Protein AF-A0A352CN85-F1 (afdb_monomer)

pLDDT: mean 76.5, std 22.45, range [27.23, 98.56]

Structure (mmCIF, N/CA/C/O backbone):
data_AF-A0A352CN85-F1
#
_entry.id   AF-A0A352CN85-F1
#
loop_
_atom_site.group_PDB
_atom_site.id
_atom_site.type_symbol
_atom_site.label_atom_id
_atom_site.label_alt_id
_atom_site.label_comp_id
_atom_site.label_asym_id
_atom_site.label_entity_id
_atom_site.label_seq_id
_atom_site.pdbx_PDB_ins_code
_atom_site.Cartn_x
_atom_site.Cartn_y
_atom_site.Cartn_z
_atom_site.occupancy
_atom_site.B_iso_or_equiv
_atom_site.auth_seq_id
_atom_site.auth_comp_id
_atom_site.auth_asym_id
_atom_site.auth_atom_id
_atom_site.pdbx_PDB_model_num
ATOM 1 N N . MET A 1 1 ? 2.288 -32.247 -7.441 1.00 85.94 1 MET A N 1
ATOM 2 C CA . MET A 1 1 ? 1.203 -32.156 -6.423 1.00 85.94 1 MET A CA 1
ATOM 3 C C . MET A 1 1 ? 1.023 -33.496 -5.715 1.00 85.94 1 MET A C 1
ATOM 5 O O . MET A 1 1 ? 1.403 -34.497 -6.296 1.00 85.94 1 MET A O 1
ATOM 9 N N . GLU A 1 2 ? 0.467 -33.573 -4.505 1.00 89.62 2 GLU A N 1
ATOM 10 C CA . GLU A 1 2 ? 0.250 -34.862 -3.812 1.00 89.62 2 GLU A CA 1
ATOM 11 C C . GLU A 1 2 ? -1.147 -35.443 -4.071 1.00 89.62 2 GLU A C 1
ATOM 13 O O . GLU A 1 2 ? -2.141 -34.720 -4.091 1.00 89.62 2 GLU A O 1
ATOM 18 N N . CYS A 1 3 ? -1.244 -36.764 -4.251 1.00 89.38 3 CYS A N 1
ATOM 19 C CA . CYS A 1 3 ? -2.527 -37.441 -4.427 1.00 89.38 3 CYS A CA 1
ATOM 20 C C . CYS A 1 3 ? -3.364 -37.383 -3.133 1.00 89.38 3 CYS A C 1
ATOM 22 O O . CYS A 1 3 ? -2.905 -37.884 -2.103 1.00 89.38 3 CYS A O 1
ATOM 24 N N . PRO A 1 4 ? -4.618 -36.891 -3.155 1.00 85.56 4 PRO A N 1
ATOM 25 C CA . PRO A 1 4 ? -5.448 -36.822 -1.950 1.00 85.56 4 PRO A CA 1
ATOM 26 C C . PRO A 1 4 ? -5.827 -38.210 -1.410 1.00 85.56 4 PRO A C 1
ATOM 28 O O . PRO A 1 4 ? -6.047 -38.352 -0.210 1.00 85.56 4 PRO A O 1
ATOM 31 N N . LYS A 1 5 ? -5.842 -39.239 -2.271 1.00 90.00 5 LYS A N 1
ATOM 32 C CA . LYS A 1 5 ? -6.230 -40.610 -1.916 1.00 90.00 5 LYS A CA 1
ATOM 33 C C . LYS A 1 5 ? -5.103 -41.427 -1.276 1.00 90.00 5 LYS A C 1
ATOM 35 O O . LYS A 1 5 ? -5.354 -42.136 -0.310 1.00 90.00 5 LYS A O 1
ATOM 40 N N . CYS A 1 6 ? -3.881 -41.369 -1.812 1.00 92.56 6 CYS A N 1
ATOM 41 C CA . CYS A 1 6 ? -2.773 -42.230 -1.362 1.00 92.56 6 CYS A CA 1
ATOM 42 C C . CYS A 1 6 ? -1.488 -41.481 -0.986 1.00 92.56 6 CYS A C 1
ATOM 44 O O . CYS A 1 6 ? -0.482 -42.123 -0.699 1.00 92.56 6 CYS A O 1
ATOM 46 N N . LYS A 1 7 ? -1.499 -40.140 -1.017 1.00 91.38 7 LYS A N 1
ATOM 47 C CA . LYS A 1 7 ? -0.382 -39.252 -0.637 1.00 91.38 7 LYS A CA 1
ATOM 48 C C . LYS A 1 7 ? 0.909 -39.411 -1.448 1.00 91.38 7 LYS A C 1
ATOM 50 O O . LYS A 1 7 ? 1.915 -38.785 -1.146 1.00 91.38 7 LYS A O 1
ATOM 55 N N . THR A 1 8 ? 0.891 -40.192 -2.526 1.00 90.88 8 THR A N 1
ATOM 56 C CA . THR A 1 8 ? 2.007 -40.257 -3.476 1.00 90.88 8 THR A CA 1
ATOM 57 C C . THR A 1 8 ? 2.107 -38.951 -4.264 1.00 90.88 8 THR A C 1
ATOM 59 O O . THR A 1 8 ? 1.088 -38.430 -4.729 1.00 90.88 8 THR A O 1
ATOM 62 N N . VAL A 1 9 ? 3.329 -38.450 -4.453 1.00 92.50 9 VAL A N 1
ATOM 63 C CA . VAL A 1 9 ? 3.602 -37.285 -5.303 1.00 92.50 9 VAL A CA 1
ATOM 64 C C . VAL A 1 9 ? 3.243 -37.616 -6.755 1.00 92.50 9 VAL A C 1
ATOM 66 O O . VAL A 1 9 ? 3.728 -38.584 -7.336 1.00 92.50 9 VAL A O 1
ATOM 69 N N . ILE A 1 10 ? 2.359 -36.808 -7.331 1.00 89.81 10 ILE A N 1
ATOM 70 C CA . ILE A 1 10 ? 1.963 -36.811 -8.736 1.00 89.81 10 ILE A CA 1
ATOM 71 C C . ILE A 1 10 ? 2.898 -35.838 -9.479 1.00 89.81 10 ILE A C 1
ATOM 73 O O . ILE A 1 10 ? 2.888 -34.640 -9.151 1.00 89.81 10 ILE A O 1
ATOM 77 N N . PRO A 1 11 ? 3.706 -36.330 -10.441 1.00 89.31 11 PRO A N 1
ATOM 78 C CA . PRO A 1 11 ? 4.567 -35.495 -11.278 1.00 89.31 11 PRO A CA 1
ATOM 79 C C . PRO A 1 11 ? 3.767 -34.457 -12.073 1.00 89.31 11 PRO A C 1
ATOM 81 O O . PRO A 1 11 ? 2.609 -34.700 -12.420 1.00 89.31 11 PRO A O 1
ATOM 84 N N . GLU A 1 12 ? 4.385 -33.320 -12.391 1.00 84.50 12 GLU A N 1
ATOM 85 C CA . GLU A 1 12 ? 3.756 -32.295 -13.231 1.00 84.50 12 GLU A CA 1
ATOM 86 C C . GLU A 1 12 ? 3.378 -32.854 -14.614 1.00 84.50 12 GLU A C 1
ATOM 88 O O . GLU A 1 12 ? 4.072 -33.699 -15.181 1.00 84.50 12 GLU A O 1
ATOM 93 N N . GLY A 1 13 ? 2.216 -32.440 -15.128 1.00 82.75 13 GLY A N 1
ATOM 94 C CA . GLY A 1 13 ? 1.671 -32.911 -16.409 1.00 82.75 13 GLY A CA 1
ATOM 95 C C . GLY A 1 13 ? 0.956 -34.273 -16.381 1.00 82.75 13 GLY A C 1
ATOM 96 O O . GLY A 1 13 ? 0.468 -34.722 -17.418 1.00 82.75 13 GLY A O 1
ATOM 97 N N . LYS A 1 14 ? 0.847 -34.954 -15.229 1.00 81.44 14 LYS A N 1
ATOM 98 C CA . LYS A 1 14 ? 0.102 -36.224 -15.097 1.00 81.44 14 LYS A CA 1
ATOM 99 C C . LYS A 1 14 ? -1.308 -35.994 -14.540 1.00 81.44 14 LYS A C 1
ATOM 101 O O . LYS A 1 14 ? -1.467 -35.514 -13.424 1.00 81.44 14 LYS A O 1
ATOM 106 N N . LEU A 1 15 ? -2.327 -36.434 -15.284 1.00 85.50 15 LEU A N 1
ATOM 107 C CA . LEU A 1 15 ? -3.742 -36.361 -14.870 1.00 85.50 15 LEU A CA 1
ATOM 108 C C . LEU A 1 15 ? -4.182 -37.499 -13.933 1.00 85.50 15 LEU A C 1
ATOM 110 O O . LEU A 1 15 ? -5.278 -37.454 -13.384 1.00 85.50 15 LEU A O 1
ATOM 114 N N . TYR A 1 16 ? -3.340 -38.515 -13.733 1.00 89.25 16 TYR A N 1
ATOM 115 C CA . TYR A 1 16 ? -3.645 -39.673 -12.893 1.00 89.25 16 TYR A CA 1
ATOM 116 C C . TYR A 1 16 ? -2.495 -39.968 -11.937 1.00 89.25 16 TYR A C 1
ATOM 118 O O . TYR A 1 16 ? -1.320 -39.888 -12.305 1.00 89.25 16 TYR A O 1
ATOM 126 N N . CYS A 1 17 ? -2.837 -40.369 -10.715 1.00 91.00 17 CYS A N 1
ATOM 127 C CA . CYS A 1 17 ? -1.869 -40.849 -9.745 1.00 91.00 17 CYS A CA 1
ATOM 128 C C . CYS A 1 17 ? -1.240 -42.170 -10.232 1.00 91.00 17 CYS A C 1
ATOM 130 O O . CYS A 1 17 ? -1.973 -43.138 -10.451 1.00 91.00 17 CYS A O 1
ATOM 132 N N . PRO A 1 18 ? 0.099 -42.265 -10.325 1.00 86.75 18 PRO A N 1
ATOM 133 C CA . PRO A 1 18 ? 0.778 -43.468 -10.814 1.00 86.75 18 PRO A CA 1
ATOM 134 C C . PRO A 1 18 ? 0.678 -44.667 -9.857 1.00 86.75 18 PRO A C 1
ATOM 136 O O . PRO A 1 18 ? 0.919 -45.793 -10.272 1.00 86.75 18 PRO A O 1
ATOM 139 N N . SER A 1 19 ? 0.337 -44.432 -8.586 1.00 90.06 19 SER A N 1
ATOM 140 C CA . SER A 1 19 ? 0.272 -45.475 -7.555 1.00 90.06 19 SER A CA 1
ATOM 141 C C . SER A 1 19 ? -1.126 -46.089 -7.418 1.00 90.06 19 SER A C 1
ATOM 143 O O . SER A 1 19 ? -1.266 -47.306 -7.355 1.00 90.06 19 SER A O 1
ATOM 145 N N . CYS A 1 20 ? -2.182 -45.267 -7.407 1.00 90.31 20 CYS A N 1
ATOM 146 C CA . CYS A 1 20 ? -3.549 -45.741 -7.140 1.00 90.31 20 CYS A CA 1
ATOM 147 C C . CYS A 1 20 ? -4.570 -45.442 -8.250 1.00 90.31 20 CYS A C 1
ATOM 149 O O . CYS A 1 20 ? -5.750 -45.748 -8.080 1.00 90.31 20 CYS A O 1
ATOM 151 N N . GLY A 1 21 ? -4.148 -44.806 -9.349 1.00 86.25 21 GLY A N 1
ATOM 152 C CA . GLY A 1 21 ? -5.013 -44.472 -10.485 1.00 86.25 21 GLY A CA 1
ATOM 153 C C . GLY A 1 21 ? -6.003 -43.327 -10.243 1.00 86.25 21 GLY A C 1
ATOM 154 O O . GLY A 1 21 ? -6.853 -43.078 -11.089 1.00 86.25 21 GLY A O 1
ATOM 155 N N . TYR A 1 22 ? -5.918 -42.623 -9.108 1.00 86.94 22 TYR A N 1
ATOM 156 C CA . TYR A 1 22 ? -6.798 -41.489 -8.803 1.00 86.94 22 TYR A CA 1
ATOM 157 C C . TYR A 1 22 ? -6.623 -40.354 -9.822 1.00 86.94 22 TYR A C 1
ATOM 159 O O . TYR A 1 22 ? -5.505 -39.867 -9.998 1.00 86.94 22 TYR A O 1
ATOM 167 N N . ALA A 1 23 ? -7.713 -39.938 -10.469 1.00 86.75 23 ALA A N 1
ATOM 168 C CA . ALA A 1 23 ? -7.720 -38.835 -11.423 1.00 86.75 23 ALA A CA 1
ATOM 169 C C . ALA A 1 23 ? -7.674 -37.485 -10.693 1.00 86.75 23 ALA A C 1
ATOM 171 O O . ALA A 1 23 ? -8.420 -37.258 -9.742 1.00 86.75 23 ALA A O 1
ATOM 172 N N . VAL A 1 24 ? -6.792 -36.589 -11.125 1.00 78.00 24 VAL A N 1
ATOM 173 C CA . VAL A 1 24 ? -6.714 -35.224 -10.601 1.00 78.00 24 VAL A CA 1
ATOM 174 C C . VAL A 1 24 ? -7.816 -34.393 -11.253 1.00 78.00 24 VAL A C 1
ATOM 176 O O . VAL A 1 24 ? -7.822 -34.209 -12.468 1.00 78.00 24 VAL A O 1
ATOM 179 N N . GLN A 1 25 ? -8.749 -33.897 -10.445 1.00 70.56 25 GLN A N 1
ATOM 180 C CA . GLN A 1 25 ? -9.872 -33.084 -10.899 1.00 70.56 25 GLN A CA 1
ATOM 181 C C . GLN A 1 25 ? -9.482 -31.599 -10.881 1.00 70.56 25 GLN A C 1
ATOM 183 O O . GLN A 1 25 ? -9.122 -31.063 -9.837 1.00 70.56 25 GLN A O 1
ATOM 188 N N . ILE A 1 26 ? -9.498 -30.961 -12.054 1.00 72.06 26 ILE A N 1
ATOM 189 C CA . ILE A 1 26 ? -9.069 -29.561 -12.258 1.00 72.06 26 ILE A CA 1
ATOM 190 C C . ILE A 1 26 ? -10.274 -28.603 -12.244 1.00 72.06 26 ILE A C 1
ATOM 192 O O . ILE A 1 26 ? -10.122 -27.412 -11.990 1.00 72.06 26 ILE A O 1
ATOM 196 N N . VAL A 1 27 ? -11.479 -29.128 -12.484 1.00 66.56 27 VAL A N 1
ATOM 197 C CA . VAL A 1 27 ? -12.728 -28.360 -12.527 1.00 66.56 27 VAL A CA 1
ATOM 198 C C . VAL A 1 27 ? -13.517 -28.620 -11.238 1.00 66.56 27 VAL A C 1
ATOM 200 O O . VAL A 1 27 ? -13.770 -29.788 -10.943 1.00 66.56 27 VAL A O 1
ATOM 203 N N . PRO A 1 28 ? -13.895 -27.585 -10.465 1.00 61.84 28 PRO A N 1
ATOM 204 C CA . PRO A 1 28 ? -14.796 -27.744 -9.326 1.00 61.84 28 PRO A CA 1
ATOM 205 C C . PRO A 1 28 ? -16.156 -28.285 -9.788 1.00 61.84 28 PRO A C 1
ATOM 207 O O . PRO A 1 28 ? -16.716 -27.762 -10.752 1.00 61.84 28 PRO A O 1
ATOM 210 N N . ASP A 1 29 ? -16.693 -29.297 -9.105 1.00 63.50 29 ASP A N 1
ATOM 211 C CA . ASP A 1 29 ? -18.067 -29.746 -9.341 1.00 63.50 29 ASP A CA 1
ATOM 212 C C . ASP A 1 29 ? -19.033 -28.667 -8.837 1.00 63.50 29 ASP A C 1
ATOM 214 O O . ASP A 1 29 ? -19.037 -28.321 -7.655 1.00 63.50 29 ASP A O 1
ATOM 218 N N . TYR A 1 30 ? -19.824 -28.103 -9.748 1.00 61.28 30 TYR A N 1
ATOM 219 C CA . TYR A 1 30 ? -20.961 -27.261 -9.394 1.00 61.28 30 TYR A CA 1
ATOM 220 C C . TYR A 1 30 ? -22.112 -28.190 -9.000 1.00 61.28 30 TYR A C 1
ATOM 222 O O . TYR A 1 30 ? -22.625 -28.925 -9.844 1.00 61.28 30 TYR A O 1
ATOM 230 N N . ASP A 1 31 ? -22.482 -28.185 -7.722 1.00 57.81 31 ASP A N 1
ATOM 231 C CA . ASP A 1 31 ? -23.641 -28.921 -7.222 1.00 57.81 31 ASP A CA 1
ATOM 232 C C . ASP A 1 31 ? -24.901 -28.087 -7.499 1.00 57.81 31 ASP A C 1
ATOM 234 O O . ASP A 1 31 ? -25.128 -27.056 -6.863 1.00 57.81 31 ASP A O 1
ATOM 238 N N . ALA A 1 32 ? -25.671 -28.481 -8.516 1.00 60.44 32 ALA A N 1
ATOM 239 C CA . ALA A 1 32 ? -26.887 -27.779 -8.934 1.00 60.44 32 ALA A CA 1
ATOM 240 C C . ALA A 1 32 ? -28.032 -27.904 -7.907 1.00 60.44 32 ALA A C 1
ATOM 242 O O . ALA A 1 32 ? -28.992 -27.144 -7.977 1.00 60.44 32 ALA A O 1
ATOM 243 N N . ASP A 1 33 ? -27.908 -28.804 -6.927 1.00 58.16 33 ASP A N 1
ATOM 244 C CA . ASP A 1 33 ? -28.948 -29.076 -5.930 1.00 58.16 33 ASP A CA 1
ATOM 245 C C . ASP A 1 33 ? -28.848 -28.154 -4.691 1.00 58.16 33 ASP A C 1
ATOM 247 O O . ASP A 1 33 ? -29.642 -28.257 -3.753 1.00 58.16 33 ASP A O 1
ATOM 251 N N . LEU A 1 34 ? -27.889 -27.214 -4.664 1.00 54.84 34 LEU A N 1
ATOM 252 C CA . LEU A 1 34 ? -27.769 -26.229 -3.580 1.00 54.84 34 LEU A CA 1
ATOM 253 C C . LEU A 1 34 ? -28.751 -25.045 -3.713 1.00 54.84 34 LEU A C 1
ATOM 255 O O . LEU A 1 34 ? -28.836 -24.224 -2.797 1.00 54.84 34 LEU A O 1
ATOM 259 N N . GLU A 1 35 ? -29.494 -24.948 -4.821 1.00 55.28 35 GLU A N 1
ATOM 260 C CA . GLU A 1 35 ? -30.470 -23.872 -5.051 1.00 55.28 35 GLU A CA 1
ATOM 261 C C . GLU A 1 35 ? -31.832 -24.136 -4.373 1.00 55.28 35 GLU A C 1
ATOM 263 O O . GLU A 1 35 ? -32.517 -23.185 -3.998 1.00 55.28 35 GLU A O 1
ATOM 268 N N . ASP A 1 36 ? -32.174 -25.390 -4.054 1.00 56.50 36 ASP A N 1
ATOM 269 C CA . ASP A 1 36 ? -33.487 -25.741 -3.478 1.00 56.50 36 ASP A CA 1
ATOM 270 C C . ASP A 1 36 ? -33.658 -25.338 -1.995 1.00 56.50 36 ASP A C 1
ATOM 272 O O . ASP A 1 36 ? -34.776 -25.296 -1.478 1.00 56.50 36 ASP A O 1
ATOM 276 N N . ASN A 1 37 ? -32.574 -24.996 -1.287 1.00 54.44 37 ASN A N 1
ATOM 277 C CA . ASN A 1 37 ? -32.641 -24.536 0.111 1.00 54.44 37 ASN A CA 1
ATOM 278 C C . ASN A 1 37 ? -32.708 -23.002 0.264 1.00 54.44 37 ASN A C 1
ATOM 280 O O . ASN A 1 37 ? -32.855 -22.510 1.388 1.00 54.44 37 ASN A O 1
ATOM 284 N N . LEU A 1 38 ? -32.632 -22.229 -0.830 1.00 55.31 38 LEU A N 1
ATOM 285 C CA . LEU A 1 38 ? -32.787 -20.766 -0.790 1.00 55.31 38 LEU A CA 1
ATOM 286 C C . LEU A 1 38 ? -34.249 -20.293 -0.903 1.00 55.31 38 LEU A C 1
ATOM 288 O O . LEU A 1 38 ? -34.572 -19.190 -0.447 1.00 55.31 38 LEU A O 1
ATOM 292 N N . ASP A 1 39 ? -35.156 -21.132 -1.402 1.00 55.31 39 ASP A N 1
ATOM 293 C CA . ASP A 1 39 ? -36.575 -20.778 -1.535 1.00 55.31 39 ASP A CA 1
ATOM 294 C C . ASP A 1 39 ? -37.311 -20.741 -0.184 1.00 55.31 39 ASP A C 1
ATOM 296 O O . ASP A 1 39 ? -38.166 -19.879 0.050 1.00 55.31 39 ASP A O 1
ATOM 300 N N . SER A 1 40 ? -36.929 -21.600 0.769 1.00 51.12 40 SER A N 1
ATOM 301 C CA . SER A 1 40 ? -37.534 -21.620 2.108 1.00 51.12 40 SER A CA 1
ATOM 302 C C . SER A 1 40 ? -37.201 -20.386 2.953 1.00 51.12 40 SER A C 1
ATOM 304 O O . SER A 1 40 ? -38.043 -19.939 3.726 1.00 51.12 40 SER A O 1
ATOM 306 N N . ALA A 1 41 ? -36.019 -19.783 2.779 1.00 53.97 41 ALA A N 1
ATOM 307 C CA . ALA A 1 41 ? -35.628 -18.580 3.525 1.00 53.97 41 ALA A CA 1
ATOM 308 C C . ALA A 1 41 ? -36.298 -17.298 2.988 1.00 53.97 41 ALA A C 1
ATOM 310 O O . ALA A 1 41 ? -36.468 -16.324 3.722 1.00 53.97 41 ALA A O 1
ATOM 311 N N . SER A 1 42 ? -36.722 -17.305 1.721 1.00 56.22 42 SER A N 1
ATOM 312 C CA . SER A 1 42 ? -37.371 -16.164 1.059 1.00 56.22 42 SER A CA 1
ATOM 313 C C . SER A 1 42 ? -38.864 -16.053 1.406 1.00 56.22 42 SER A C 1
ATOM 315 O O . SER A 1 42 ? -39.408 -14.951 1.529 1.00 56.22 42 SER A O 1
ATOM 317 N N . SER A 1 43 ? -39.523 -17.192 1.639 1.00 52.72 43 SER A N 1
ATOM 318 C CA . SER A 1 43 ? -40.930 -17.276 2.058 1.00 52.72 43 SER A CA 1
ATOM 319 C C . SER A 1 43 ? -41.185 -16.638 3.433 1.00 52.72 43 SER A C 1
ATOM 321 O O . SER A 1 43 ? -42.170 -15.916 3.613 1.00 52.72 43 SER A O 1
ATOM 323 N N . ASP A 1 44 ? -40.277 -16.837 4.393 1.00 52.94 44 ASP A N 1
ATOM 324 C CA . ASP A 1 44 ? -40.443 -16.336 5.767 1.00 52.94 44 ASP A CA 1
ATOM 325 C C . ASP A 1 44 ? -40.292 -14.805 5.867 1.00 52.94 44 ASP A C 1
ATOM 327 O O . ASP A 1 44 ? -40.889 -14.155 6.732 1.00 52.94 44 ASP A O 1
ATOM 331 N N . ILE A 1 45 ? -39.574 -14.192 4.921 1.00 56.84 45 ILE A N 1
ATOM 332 C CA . ILE A 1 45 ? -39.439 -12.733 4.820 1.00 56.84 45 ILE A CA 1
ATOM 333 C C . ILE A 1 45 ? -40.693 -12.122 4.174 1.00 56.84 45 ILE A C 1
ATOM 335 O O . ILE A 1 45 ? -41.204 -11.105 4.652 1.00 56.84 45 ILE A O 1
ATOM 339 N N . ALA A 1 46 ? -41.264 -12.768 3.152 1.00 48.12 46 ALA A N 1
ATOM 340 C CA . ALA A 1 46 ? -42.449 -12.272 2.447 1.00 48.12 46 ALA A CA 1
ATOM 341 C C . ALA A 1 46 ? -43.715 -12.222 3.331 1.00 48.12 46 ALA A C 1
ATOM 343 O O . ALA A 1 46 ? -44.544 -11.321 3.175 1.00 48.12 46 ALA A O 1
ATOM 344 N N . GLY A 1 47 ? -43.845 -13.123 4.313 1.00 46.50 47 GLY A N 1
ATOM 345 C CA . GLY A 1 47 ? -44.943 -13.099 5.291 1.00 46.50 47 GLY A CA 1
ATOM 346 C C . GLY A 1 47 ? -44.912 -11.896 6.245 1.00 46.50 47 GLY A C 1
ATOM 347 O O . GLY A 1 47 ? -45.956 -11.481 6.755 1.00 46.50 47 GLY A O 1
ATOM 348 N N . THR A 1 48 ? -43.737 -11.293 6.448 1.00 48.81 48 THR A N 1
ATOM 349 C CA . THR A 1 48 ? -43.537 -10.177 7.389 1.00 48.81 48 THR A CA 1
ATOM 350 C C . THR A 1 48 ? -43.710 -8.806 6.717 1.00 48.81 48 THR A C 1
ATOM 352 O O . THR A 1 48 ? -44.003 -7.816 7.387 1.00 48.81 48 THR A O 1
ATOM 355 N N . VAL A 1 49 ? -43.610 -8.742 5.384 1.00 49.41 49 VAL A N 1
ATOM 356 C CA . VAL A 1 49 ? -43.693 -7.491 4.605 1.00 49.41 49 VAL A CA 1
ATOM 357 C C . VAL A 1 49 ? -45.138 -7.108 4.239 1.00 49.41 49 VAL A C 1
ATOM 359 O O . VAL A 1 49 ? -45.416 -5.943 3.969 1.00 49.41 49 VAL A O 1
ATOM 362 N N . ASN A 1 50 ? -46.109 -8.024 4.332 1.00 42.38 50 ASN A N 1
ATOM 363 C CA . ASN A 1 50 ? -47.491 -7.767 3.896 1.00 42.38 50 ASN A CA 1
ATOM 364 C C . ASN A 1 50 ? -48.416 -7.126 4.962 1.00 42.38 50 ASN A C 1
ATOM 366 O O . ASN A 1 50 ? -49.624 -7.361 4.967 1.00 42.38 50 ASN A O 1
ATOM 370 N N . ARG A 1 51 ? -47.873 -6.343 5.908 1.00 41.94 51 ARG A N 1
ATOM 371 C CA . ARG A 1 51 ? -48.676 -5.558 6.881 1.00 41.94 51 ARG A CA 1
ATOM 372 C C . ARG A 1 51 ? -48.410 -4.055 6.848 1.00 41.94 51 ARG A C 1
ATOM 374 O O . ARG A 1 51 ? -48.851 -3.349 7.753 1.00 41.94 51 ARG A O 1
ATOM 381 N N . ILE A 1 52 ? -47.717 -3.561 5.829 1.00 36.69 52 ILE A N 1
ATOM 382 C CA . ILE A 1 52 ? -47.484 -2.127 5.665 1.00 36.69 52 ILE A CA 1
ATOM 383 C C . ILE A 1 52 ? -48.086 -1.705 4.327 1.00 36.69 52 ILE A C 1
ATOM 385 O O . ILE A 1 52 ? -47.417 -1.698 3.298 1.00 36.69 52 ILE A O 1
ATOM 389 N N . ASP A 1 53 ? -49.378 -1.376 4.359 1.00 34.34 53 ASP A N 1
ATOM 390 C CA . ASP A 1 53 ? -50.030 -0.613 3.297 1.00 34.34 53 ASP A CA 1
ATOM 391 C C . ASP A 1 53 ? -49.408 0.789 3.265 1.00 34.34 53 ASP A C 1
ATOM 393 O O . ASP A 1 53 ? -49.630 1.607 4.160 1.00 34.34 53 ASP A O 1
ATOM 397 N N . VAL A 1 54 ? -48.616 1.067 2.230 1.00 38.81 54 VAL A N 1
ATOM 398 C CA . VAL A 1 54 ? -48.236 2.431 1.857 1.00 38.81 54 VAL A CA 1
ATOM 399 C C . VAL A 1 54 ? -49.107 2.830 0.676 1.00 38.81 54 VAL A C 1
ATOM 401 O O . VAL A 1 54 ? -48.816 2.483 -0.466 1.00 38.81 54 VAL A O 1
ATOM 404 N N . SER A 1 55 ? -50.167 3.585 0.953 1.00 35.91 55 SER A N 1
ATOM 405 C CA . SER A 1 55 ? -50.845 4.385 -0.062 1.00 35.91 55 SER A CA 1
ATOM 406 C C . SER A 1 55 ? -50.706 5.869 0.269 1.00 35.91 55 SER A C 1
ATOM 408 O O . SER A 1 55 ? -51.225 6.346 1.275 1.00 35.91 55 SER A O 1
ATOM 410 N N . ASP A 1 56 ? -50.021 6.549 -0.646 1.00 33.41 56 ASP A N 1
ATOM 411 C CA . ASP A 1 56 ? -50.128 7.957 -1.014 1.00 33.41 56 ASP A CA 1
ATOM 412 C C . ASP A 1 56 ? -49.749 9.065 -0.015 1.00 33.41 56 ASP A C 1
ATOM 414 O O . ASP A 1 56 ? -50.560 9.638 0.706 1.00 33.41 56 ASP A O 1
ATOM 418 N N . SER A 1 57 ? -48.533 9.560 -0.268 1.00 36.16 57 SER A N 1
ATOM 419 C CA . SER A 1 57 ? -48.275 10.928 -0.746 1.00 36.16 57 SER A CA 1
ATOM 420 C C . SER A 1 57 ? -47.747 11.987 0.235 1.00 36.16 57 SER A C 1
ATOM 422 O O . SER A 1 57 ? -48.244 12.209 1.331 1.00 36.16 57 SER A O 1
ATOM 424 N N . VAL A 1 58 ? -46.802 12.739 -0.341 1.00 31.05 58 VAL A N 1
ATOM 425 C CA . VAL A 1 58 ? -46.412 14.135 -0.095 1.00 31.05 58 VAL A CA 1
ATOM 426 C C . VAL A 1 58 ? -45.096 14.379 0.657 1.00 31.05 58 VAL A C 1
ATOM 428 O O . VAL A 1 58 ? -44.808 13.876 1.73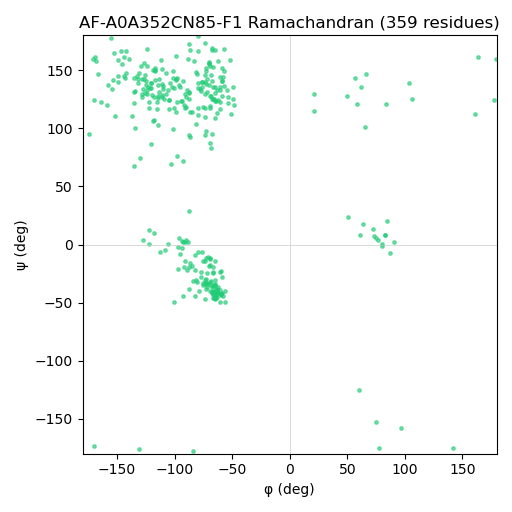5 1.00 31.05 58 VAL A O 1
ATOM 431 N N . ARG A 1 59 ? -44.290 15.177 -0.050 1.00 35.72 59 ARG A N 1
ATOM 432 C CA . ARG A 1 59 ? -42.948 15.699 0.200 1.00 35.72 59 ARG A CA 1
ATOM 433 C C . ARG A 1 59 ? -42.941 16.740 1.328 1.00 35.72 59 ARG A C 1
ATOM 435 O O . ARG A 1 59 ? -43.917 17.469 1.449 1.00 35.72 59 ARG A O 1
ATOM 442 N N . THR A 1 60 ? -4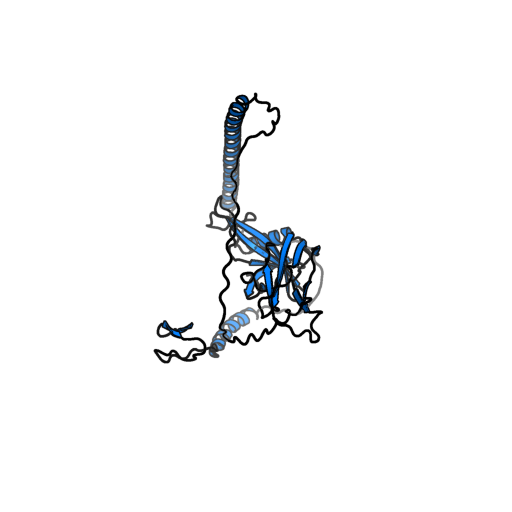1.758 16.878 1.953 1.00 35.41 60 THR A N 1
ATOM 443 C CA . THR A 1 60 ? -41.150 18.093 2.572 1.00 35.41 60 THR A CA 1
ATOM 444 C C . THR A 1 60 ? -41.959 18.760 3.692 1.00 35.41 60 THR A C 1
ATOM 446 O O . THR A 1 60 ? -43.095 19.142 3.479 1.00 35.41 60 THR A O 1
ATOM 449 N N . GLU A 1 61 ? -41.476 18.909 4.923 1.00 29.11 61 GLU A N 1
ATOM 450 C CA . GLU A 1 61 ? -40.326 19.696 5.401 1.00 29.11 61 GLU A CA 1
ATOM 451 C C . GLU A 1 61 ? -40.015 19.249 6.844 1.00 29.11 61 GLU A C 1
ATOM 453 O O . GLU A 1 61 ? -40.923 18.877 7.586 1.00 29.11 61 GLU A O 1
ATOM 458 N N . TYR A 1 62 ? -38.741 19.257 7.239 1.00 36.28 62 TYR A N 1
ATOM 459 C CA . TYR A 1 62 ? -38.299 18.863 8.579 1.00 36.28 62 TYR A CA 1
ATOM 460 C C . TYR A 1 62 ? -38.239 20.089 9.497 1.00 36.28 62 TYR A C 1
ATOM 462 O O . TYR A 1 62 ? -37.452 20.990 9.232 1.00 36.28 62 TYR A O 1
ATOM 470 N N . ASP A 1 63 ? -39.010 20.070 10.585 1.00 27.23 63 ASP A N 1
ATOM 471 C CA . ASP A 1 63 ? -38.646 20.675 11.869 1.00 27.23 63 ASP A CA 1
ATOM 472 C C . ASP A 1 63 ? -39.377 19.947 13.012 1.00 27.23 63 ASP A C 1
ATOM 474 O O . ASP A 1 63 ? -40.511 19.486 12.879 1.00 27.23 63 ASP A O 1
ATOM 478 N N . ILE A 1 64 ? -38.657 19.772 14.117 1.00 44.25 64 ILE A N 1
ATOM 479 C CA . ILE A 1 64 ? -38.944 18.870 15.238 1.00 44.25 64 ILE A CA 1
ATOM 480 C C . ILE A 1 64 ? -39.779 19.602 16.302 1.00 44.25 64 ILE A C 1
ATOM 482 O O . ILE A 1 64 ? -39.317 20.630 16.784 1.00 44.25 64 ILE A O 1
ATOM 486 N N . ASP A 1 65 ? -40.905 19.033 16.769 1.00 29.75 65 ASP A N 1
ATOM 487 C CA . ASP A 1 65 ? -41.243 19.065 18.207 1.00 29.75 65 ASP A CA 1
ATOM 488 C C . ASP A 1 65 ? -42.231 17.964 18.667 1.00 29.75 65 ASP A C 1
ATOM 490 O O . ASP A 1 65 ? -43.226 17.647 18.018 1.00 29.75 65 ASP A O 1
ATOM 494 N N . ALA A 1 66 ? -41.874 17.407 19.824 1.00 42.31 66 ALA A N 1
ATOM 495 C CA . ALA A 1 66 ? -42.572 16.610 20.830 1.00 42.31 66 ALA A CA 1
ATOM 496 C C . ALA A 1 66 ? -43.861 15.831 20.490 1.00 42.31 66 ALA A C 1
ATOM 498 O O . ALA A 1 66 ? -44.961 16.373 20.459 1.00 42.31 66 ALA A O 1
ATOM 499 N N . THR A 1 67 ? -43.766 14.495 20.561 1.00 31.08 67 THR A N 1
ATOM 500 C CA . THR A 1 67 ? -44.584 13.703 21.506 1.00 31.08 67 THR A CA 1
ATOM 501 C C . THR A 1 67 ? -43.835 12.423 21.891 1.00 31.08 67 THR A C 1
ATOM 503 O O . THR A 1 67 ? -43.623 11.517 21.089 1.00 31.08 67 THR A O 1
ATOM 506 N N . THR A 1 68 ? -43.409 12.378 23.148 1.00 40.41 68 THR A N 1
ATOM 507 C CA . THR A 1 68 ? -42.644 11.311 23.795 1.00 40.41 68 THR A CA 1
ATOM 508 C C . THR A 1 68 ? -43.485 10.038 23.966 1.00 40.41 68 THR A C 1
ATOM 510 O O . THR A 1 68 ? -44.556 10.078 24.570 1.00 40.41 68 THR A O 1
ATOM 513 N N . LYS A 1 69 ? -42.974 8.887 23.512 1.00 37.06 69 LYS A N 1
ATOM 514 C CA . LYS A 1 69 ? -43.302 7.574 24.093 1.00 37.06 69 LYS A CA 1
ATOM 515 C C . LYS A 1 69 ? -42.015 6.939 24.604 1.00 37.06 69 LYS A C 1
ATOM 517 O O . LYS A 1 69 ? -40.995 6.939 23.925 1.00 37.06 69 LYS A O 1
ATOM 522 N N . GLU A 1 70 ? -42.089 6.519 25.856 1.00 33.19 70 GLU A N 1
ATOM 523 C CA . GLU A 1 70 ? -40.985 6.306 26.785 1.00 33.19 70 GLU A CA 1
ATOM 524 C C . GLU A 1 70 ? -40.027 5.187 26.355 1.00 33.19 70 GLU A C 1
ATOM 526 O O . GLU A 1 70 ? -40.435 4.065 26.057 1.00 33.19 70 GLU A O 1
ATOM 531 N N . ILE A 1 71 ? -38.732 5.504 26.379 1.00 37.16 71 ILE A N 1
ATOM 532 C CA . ILE A 1 71 ? -37.630 4.539 26.370 1.00 37.16 71 ILE A CA 1
ATOM 533 C C . ILE A 1 71 ? -37.520 3.988 27.803 1.00 37.16 71 ILE A C 1
ATOM 535 O O . ILE A 1 71 ? -37.532 4.791 28.742 1.00 37.16 71 ILE A O 1
ATOM 539 N N . PRO A 1 72 ? -37.401 2.666 28.024 1.00 38.38 72 PRO A N 1
ATOM 540 C CA . PRO A 1 72 ? -37.271 2.126 29.372 1.00 38.38 72 PRO A CA 1
ATOM 541 C C . PRO A 1 72 ? -35.972 2.631 30.019 1.00 38.38 72 PRO A C 1
ATOM 543 O O . PRO A 1 72 ? -34.869 2.312 29.577 1.00 38.38 72 PRO A O 1
ATOM 546 N N . MET A 1 73 ? -36.114 3.452 31.065 1.00 37.34 73 MET A N 1
ATOM 547 C CA . MET A 1 73 ? -35.004 3.966 31.867 1.00 37.34 73 MET A CA 1
ATOM 548 C C . MET A 1 73 ? -34.377 2.832 32.686 1.00 37.34 73 MET A C 1
ATOM 550 O O . MET A 1 73 ? -35.067 2.145 33.442 1.00 37.34 73 MET A O 1
ATOM 554 N N . VAL A 1 74 ? -33.054 2.686 32.586 1.00 48.94 74 VAL A N 1
ATOM 555 C CA . VAL A 1 74 ? -32.243 1.948 33.565 1.00 48.94 74 VAL A CA 1
ATOM 556 C C . VAL A 1 74 ? -32.511 2.542 34.951 1.00 48.94 74 VAL A C 1
ATOM 558 O O . VAL A 1 74 ? -32.553 3.766 35.113 1.00 48.94 74 VAL A O 1
ATOM 561 N N . LYS A 1 75 ? -32.746 1.680 35.944 1.00 41.69 75 LYS A N 1
ATOM 562 C CA . LYS A 1 75 ? -33.109 2.086 37.305 1.00 41.69 75 LYS A CA 1
ATOM 563 C C . LYS A 1 75 ? -32.037 3.016 37.889 1.00 41.69 75 LYS A C 1
ATOM 565 O O . LYS A 1 75 ? -30.835 2.802 37.729 1.00 41.69 75 LYS A O 1
ATOM 570 N N . LYS A 1 76 ? -32.492 4.086 38.544 1.00 47.09 76 LYS A N 1
ATOM 571 C CA . LYS A 1 76 ? -31.687 5.233 39.013 1.00 47.09 76 LYS A CA 1
ATOM 572 C C . LYS A 1 76 ? -30.591 4.834 40.015 1.00 47.09 76 LYS A C 1
ATOM 574 O O . LYS A 1 76 ? -29.595 5.533 40.156 1.00 47.09 76 LYS A O 1
ATOM 579 N N . ASP A 1 77 ? -30.804 3.705 40.668 1.00 47.69 77 ASP A N 1
ATOM 580 C CA . ASP A 1 77 ? -29.978 3.023 41.651 1.00 47.69 77 ASP A CA 1
ATOM 581 C C . ASP A 1 77 ? -28.768 2.302 41.016 1.00 47.69 77 ASP A C 1
ATOM 583 O O . ASP A 1 77 ? -27.683 2.328 41.589 1.00 47.69 77 ASP A O 1
ATOM 587 N N . GLU A 1 78 ? -28.882 1.777 39.789 1.00 46.62 78 GLU A N 1
ATOM 588 C CA . GLU A 1 78 ? -27.765 1.129 39.071 1.00 46.62 78 GLU A CA 1
ATOM 589 C C . GLU A 1 78 ? -26.883 2.150 38.327 1.00 46.62 78 GLU A C 1
ATOM 591 O O . GLU A 1 78 ? -25.664 1.998 38.235 1.00 46.62 78 GLU A O 1
ATOM 596 N N . ALA A 1 79 ? -27.476 3.250 37.852 1.00 51.72 79 ALA A N 1
ATOM 597 C CA . ALA A 1 79 ? -26.756 4.315 37.151 1.00 51.72 79 ALA A CA 1
ATOM 598 C C . ALA A 1 79 ? -25.808 5.118 38.068 1.00 51.72 79 ALA A C 1
ATOM 600 O O . ALA A 1 79 ? -24.753 5.572 37.618 1.00 51.72 79 ALA A O 1
ATOM 601 N N . SER A 1 80 ? -26.149 5.288 39.354 1.00 53.84 80 SER A N 1
ATOM 602 C CA . SER A 1 80 ? -25.276 5.966 40.324 1.00 53.84 80 SER A CA 1
ATOM 603 C C . SER A 1 80 ? -24.056 5.133 40.715 1.00 53.84 80 SER A C 1
ATOM 605 O O . SER A 1 80 ? -22.980 5.694 40.926 1.00 53.84 80 SER A O 1
ATOM 607 N N . ASP A 1 81 ? -24.197 3.807 40.761 1.00 55.94 81 ASP A N 1
ATOM 608 C CA . ASP A 1 81 ? -23.111 2.896 41.131 1.00 55.94 81 ASP A CA 1
ATOM 609 C C . ASP A 1 81 ? -22.090 2.724 39.998 1.00 55.94 81 ASP A C 1
ATOM 611 O O . ASP A 1 81 ? -20.884 2.665 40.253 1.00 55.94 81 ASP A O 1
ATOM 615 N N . ILE A 1 82 ? -22.545 2.741 38.739 1.00 58.81 82 ILE A N 1
ATOM 616 C CA . ILE A 1 82 ? -21.668 2.733 37.559 1.00 58.81 82 ILE A CA 1
ATOM 617 C C . ILE A 1 82 ? -20.837 4.021 37.507 1.00 58.81 82 ILE A C 1
ATOM 619 O O . ILE A 1 82 ? -19.613 3.971 37.365 1.00 58.81 82 ILE A O 1
ATOM 623 N N . LYS A 1 83 ? -21.465 5.187 37.704 1.00 57.00 83 LYS A N 1
ATOM 624 C CA . LYS A 1 83 ? -20.762 6.479 37.653 1.00 57.00 83 LYS A CA 1
ATOM 625 C C . LYS A 1 83 ? -19.701 6.605 38.753 1.00 57.00 83 LYS A C 1
ATOM 627 O O . LYS A 1 83 ? -18.581 7.032 38.484 1.00 57.00 83 LYS A O 1
ATOM 632 N N . ARG A 1 84 ? -20.018 6.131 39.964 1.00 57.00 84 ARG A N 1
ATOM 633 C CA . ARG A 1 84 ? -19.124 6.187 41.128 1.00 57.00 84 ARG A CA 1
ATOM 634 C C . ARG A 1 84 ? -17.923 5.238 41.017 1.00 57.00 84 ARG A C 1
ATOM 636 O O . ARG A 1 84 ? -16.841 5.605 41.463 1.00 57.00 84 ARG A O 1
ATOM 643 N N . ARG A 1 85 ? -18.076 4.065 40.382 1.00 57.44 85 ARG A N 1
ATOM 644 C CA . ARG A 1 85 ? -16.944 3.166 40.061 1.00 57.44 85 ARG A CA 1
ATOM 645 C C . ARG A 1 85 ? -16.009 3.771 39.010 1.00 57.44 85 ARG A C 1
ATOM 647 O O . ARG A 1 85 ? -14.798 3.740 39.187 1.00 57.44 85 ARG A O 1
ATOM 654 N N . THR A 1 86 ? -16.573 4.396 37.976 1.00 53.66 86 THR A N 1
ATOM 655 C CA . THR A 1 86 ? -15.793 4.993 36.875 1.00 53.66 86 THR A CA 1
ATOM 656 C C . THR A 1 86 ? -14.962 6.203 37.332 1.00 53.66 86 THR A C 1
ATOM 658 O O . THR A 1 86 ? -13.828 6.385 36.893 1.00 53.66 86 THR A O 1
ATOM 661 N N . GLU A 1 87 ? -15.493 7.021 38.247 1.00 59.09 87 GLU A N 1
ATOM 662 C CA . GLU A 1 87 ? -14.761 8.153 38.842 1.00 59.09 87 GLU A CA 1
ATOM 663 C C . GLU A 1 87 ? -13.675 7.687 39.831 1.00 59.09 87 GLU A C 1
ATOM 665 O O . GLU A 1 87 ? -12.565 8.220 39.825 1.00 59.09 87 GLU A O 1
ATOM 670 N N . GLN A 1 88 ? -13.949 6.642 40.619 1.00 55.50 88 GLN A N 1
ATOM 671 C CA . GLN A 1 88 ? -13.002 6.097 41.597 1.00 55.50 88 GLN A CA 1
ATOM 672 C C . GLN A 1 88 ? -11.785 5.412 40.943 1.00 55.50 88 GLN A C 1
ATOM 674 O O . GLN A 1 88 ? -10.669 5.516 41.460 1.00 55.50 88 GLN A O 1
ATOM 679 N N . ASP A 1 89 ? -11.966 4.755 39.795 1.00 56.00 89 ASP A N 1
ATOM 680 C CA . ASP A 1 89 ? -10.862 4.136 39.048 1.00 56.00 89 ASP A CA 1
ATOM 681 C C . ASP A 1 89 ? -9.985 5.182 38.330 1.00 56.00 89 ASP A C 1
ATOM 683 O O . ASP A 1 89 ? -8.764 5.012 38.236 1.00 56.00 89 ASP A O 1
ATOM 687 N N . ARG A 1 90 ? -10.566 6.321 37.921 1.00 56.03 90 ARG A N 1
ATOM 688 C CA . ARG A 1 90 ? -9.830 7.454 37.334 1.00 56.03 90 ARG A CA 1
ATOM 689 C C . ARG A 1 90 ? -8.889 8.122 38.344 1.00 56.03 90 ARG A C 1
ATOM 691 O O . ARG A 1 90 ? -7.732 8.376 38.018 1.00 56.03 90 ARG A O 1
ATOM 698 N N . GLU A 1 91 ? -9.334 8.336 39.584 1.00 59.84 91 GLU A N 1
ATOM 699 C CA . GLU A 1 91 ? -8.486 8.918 40.642 1.00 59.84 91 GLU A CA 1
ATOM 700 C C . GLU A 1 91 ? -7.318 8.001 41.037 1.00 59.84 91 GLU A C 1
ATOM 702 O O . GLU A 1 91 ? -6.215 8.469 41.334 1.00 59.84 91 GLU A O 1
ATOM 707 N N . ARG A 1 92 ? -7.529 6.680 41.010 1.00 61.16 92 ARG A N 1
ATOM 708 C CA . ARG A 1 92 ? -6.489 5.701 41.350 1.00 61.16 92 ARG A CA 1
ATOM 709 C C . ARG A 1 92 ? -5.431 5.575 40.248 1.00 61.16 92 ARG A C 1
ATOM 711 O O . ARG A 1 92 ? -4.252 5.400 40.557 1.00 61.16 92 ARG A O 1
ATOM 718 N N . SER A 1 93 ? -5.835 5.715 38.984 1.00 61.09 93 SER A N 1
ATOM 719 C CA . SER A 1 93 ? -4.932 5.716 37.825 1.00 61.09 93 SER A CA 1
ATOM 720 C C . SER A 1 93 ? -4.016 6.950 37.787 1.00 61.09 93 SER A C 1
ATOM 722 O O . SER A 1 93 ? -2.811 6.822 37.539 1.00 61.09 93 SER A O 1
ATOM 724 N N . ASP A 1 94 ? -4.539 8.135 38.118 1.00 65.56 94 ASP A N 1
ATOM 725 C CA . ASP A 1 94 ? -3.740 9.372 38.165 1.00 65.56 94 ASP A CA 1
ATOM 726 C C . ASP A 1 94 ? -2.682 9.334 39.282 1.00 65.56 94 ASP A C 1
ATOM 728 O O . ASP A 1 94 ? -1.546 9.789 39.093 1.00 65.56 94 ASP A O 1
ATOM 732 N N . GLN A 1 95 ? -2.997 8.721 40.429 1.00 69.56 95 GLN A N 1
ATOM 733 C CA . GLN A 1 95 ? -2.026 8.538 41.514 1.00 69.56 95 GLN A CA 1
ATOM 734 C C . GLN A 1 95 ? -0.883 7.591 41.125 1.00 69.56 95 GLN A C 1
ATOM 736 O O . GLN A 1 95 ? 0.276 7.880 41.426 1.00 69.56 95 GLN A O 1
ATOM 741 N N . ILE A 1 96 ? -1.176 6.491 40.422 1.00 71.50 96 ILE A N 1
ATOM 742 C CA . ILE A 1 96 ? -0.148 5.537 39.975 1.00 71.50 96 ILE A CA 1
ATOM 743 C C . ILE A 1 96 ? 0.767 6.184 38.927 1.00 7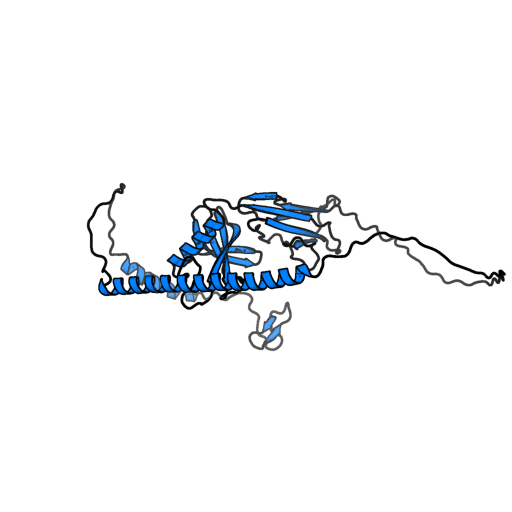1.50 96 ILE A C 1
ATOM 745 O O . ILE A 1 96 ? 1.991 6.114 39.053 1.00 71.50 96 ILE A O 1
ATOM 749 N N . THR A 1 97 ? 0.192 6.880 37.943 1.00 75.25 97 THR A N 1
ATOM 750 C CA . THR A 1 97 ? 0.956 7.575 36.893 1.00 75.25 97 THR A CA 1
ATOM 751 C C . THR A 1 97 ? 1.890 8.634 37.487 1.00 75.25 97 THR A C 1
ATOM 753 O O . THR A 1 97 ? 3.066 8.704 37.129 1.00 75.25 97 THR A O 1
ATOM 756 N N . THR A 1 98 ? 1.410 9.405 38.469 1.00 81.00 98 THR A N 1
ATOM 757 C CA . THR A 1 98 ? 2.213 10.438 39.146 1.00 81.00 98 THR A CA 1
ATOM 758 C C . THR A 1 98 ? 3.405 9.843 39.906 1.00 81.00 98 THR A C 1
ATOM 760 O O . THR A 1 98 ? 4.514 10.379 39.841 1.00 81.00 98 THR A O 1
ATOM 763 N N . VAL A 1 99 ? 3.217 8.706 40.588 1.00 86.31 99 VAL A N 1
ATOM 764 C CA . VAL A 1 99 ? 4.298 8.017 41.319 1.00 86.31 99 VAL A CA 1
ATOM 765 C C . VAL A 1 99 ? 5.359 7.460 40.364 1.00 86.31 99 VAL A C 1
ATOM 767 O O . VAL A 1 99 ? 6.552 7.579 40.648 1.00 86.31 99 VAL A O 1
ATOM 770 N N . ILE A 1 100 ? 4.956 6.908 39.214 1.00 85.06 100 ILE A N 1
ATOM 771 C CA . ILE A 1 100 ? 5.890 6.379 38.207 1.00 85.06 100 ILE A CA 1
ATOM 772 C C . ILE A 1 100 ? 6.747 7.504 37.612 1.00 85.06 100 ILE A C 1
ATOM 774 O O . ILE A 1 100 ? 7.971 7.372 37.550 1.00 85.06 100 ILE A O 1
ATOM 778 N N . VAL A 1 101 ? 6.140 8.634 37.234 1.00 88.00 101 VAL A N 1
ATOM 779 C CA . VAL A 1 101 ? 6.869 9.785 36.666 1.00 88.00 101 VAL A CA 1
ATOM 780 C C . VAL A 1 101 ? 7.846 10.386 37.683 1.00 88.00 101 VAL A C 1
ATOM 782 O O . VAL A 1 101 ? 8.999 10.661 37.342 1.00 88.00 101 VAL A O 1
ATOM 785 N N . ALA A 1 102 ? 7.437 10.530 38.948 1.00 88.38 102 ALA A N 1
ATOM 786 C CA . ALA A 1 102 ? 8.324 10.996 40.016 1.00 88.38 102 ALA A CA 1
ATOM 787 C C . ALA A 1 102 ? 9.496 10.026 40.267 1.00 88.38 102 ALA A C 1
ATOM 789 O O . ALA A 1 102 ? 10.631 10.462 40.478 1.00 88.38 102 ALA A O 1
ATOM 790 N N . GLY A 1 103 ? 9.247 8.713 40.190 1.00 88.31 103 GLY A N 1
ATOM 791 C CA . GLY A 1 103 ? 10.279 7.681 40.286 1.00 88.31 103 GLY A CA 1
ATOM 792 C C . GLY A 1 103 ? 11.299 7.752 39.146 1.00 88.31 103 GLY A C 1
ATOM 793 O O . GLY A 1 103 ? 12.503 7.725 39.399 1.00 88.31 103 GLY A O 1
ATOM 794 N N . LEU A 1 104 ? 10.840 7.918 37.901 1.00 90.50 104 LEU A N 1
ATOM 795 C CA . LEU A 1 104 ? 11.720 8.062 36.734 1.00 90.50 104 LEU A CA 1
ATOM 796 C C . LEU A 1 104 ? 12.582 9.331 36.810 1.00 90.50 104 LEU A C 1
ATOM 798 O O . LEU A 1 104 ? 13.769 9.278 36.487 1.00 90.50 104 LEU A O 1
ATOM 802 N N . LEU A 1 105 ? 12.033 10.446 37.303 1.00 87.12 105 LEU A N 1
ATOM 803 C CA . LEU A 1 105 ? 12.803 11.673 37.540 1.00 87.12 105 LEU A CA 1
ATOM 804 C C . LEU A 1 105 ? 13.887 11.483 38.612 1.00 87.12 105 LEU A C 1
ATOM 806 O O . LEU A 1 105 ? 15.017 11.933 38.422 1.00 87.12 105 LEU A O 1
ATOM 810 N N . LEU A 1 106 ? 13.586 10.777 39.707 1.00 87.88 106 LEU A N 1
ATOM 811 C CA . LEU A 1 106 ? 14.573 10.464 40.747 1.00 87.88 106 LEU A CA 1
ATOM 812 C C . LEU A 1 106 ? 15.697 9.560 40.228 1.00 87.88 106 LEU A C 1
ATOM 814 O O . LEU A 1 106 ? 16.869 9.826 40.495 1.00 87.88 106 LEU A O 1
ATOM 818 N N . VAL A 1 107 ? 15.365 8.531 39.445 1.00 88.31 107 VAL A N 1
ATOM 819 C CA . VAL A 1 107 ? 16.367 7.662 38.806 1.00 88.31 107 VAL A CA 1
ATOM 820 C C . VAL A 1 107 ? 17.224 8.461 37.822 1.00 88.31 107 VAL A C 1
ATOM 822 O O . VAL A 1 107 ? 18.446 8.328 37.835 1.00 88.31 107 VAL A O 1
ATOM 825 N N . GLY A 1 108 ? 16.615 9.351 37.033 1.00 86.38 108 GLY A N 1
ATOM 826 C CA . GLY A 1 108 ? 17.328 10.251 36.126 1.00 86.38 108 GLY A CA 1
ATOM 827 C C . GLY A 1 108 ? 18.321 11.168 36.847 1.00 86.38 108 GLY A C 1
ATOM 828 O O . GLY A 1 108 ? 19.455 11.312 36.393 1.00 86.38 108 GLY A O 1
ATOM 829 N N . LEU A 1 109 ? 17.949 11.725 38.004 1.00 86.75 109 LEU A N 1
ATOM 830 C CA . LEU A 1 109 ? 18.852 12.537 38.828 1.00 86.75 109 LEU A CA 1
ATOM 831 C C . LEU A 1 109 ? 20.023 11.720 39.394 1.00 86.75 109 LEU A C 1
ATOM 833 O O . LEU A 1 109 ? 21.159 12.196 39.388 1.00 86.75 109 LEU A O 1
ATOM 837 N N . ILE A 1 110 ? 19.778 10.481 39.833 1.00 85.00 110 ILE A N 1
ATOM 838 C CA . ILE A 1 110 ? 20.831 9.583 40.334 1.00 85.00 110 ILE A CA 1
ATOM 839 C C . ILE A 1 110 ? 21.803 9.212 39.205 1.00 85.00 110 ILE A C 1
ATOM 841 O O . ILE A 1 110 ? 23.019 9.302 39.378 1.00 85.00 110 ILE A O 1
ATOM 845 N N . VAL A 1 111 ? 21.289 8.847 38.027 1.00 85.56 111 VAL A N 1
ATOM 846 C CA . VAL A 1 111 ? 22.112 8.513 36.852 1.00 85.56 111 VAL A CA 1
ATOM 847 C C . VAL A 1 111 ? 22.892 9.737 36.364 1.00 85.56 111 VAL A C 1
ATOM 849 O O . VAL A 1 111 ? 24.089 9.634 36.089 1.00 85.56 111 VAL A O 1
ATOM 852 N N . GLY A 1 112 ? 22.258 10.912 36.330 1.00 77.75 112 GLY A N 1
ATOM 853 C CA . GLY A 1 112 ? 22.903 12.177 35.980 1.00 77.75 112 GLY A CA 1
ATOM 854 C C . GLY A 1 112 ? 24.061 12.528 36.918 1.00 77.75 112 GLY A C 1
ATOM 855 O O . GLY A 1 112 ? 25.142 12.888 36.449 1.00 77.75 112 GLY A O 1
ATOM 856 N N . ALA A 1 113 ? 23.889 12.337 38.230 1.00 79.56 113 ALA A N 1
ATOM 857 C CA . ALA A 1 113 ? 24.955 12.540 39.212 1.00 79.56 113 ALA A CA 1
ATOM 858 C C . ALA A 1 113 ? 26.139 11.575 39.000 1.00 79.56 113 ALA A C 1
ATOM 860 O O . ALA A 1 113 ? 27.299 11.985 39.092 1.00 79.56 113 ALA A O 1
ATOM 861 N N . VAL A 1 114 ? 25.874 10.312 38.642 1.00 81.06 114 VAL A N 1
ATOM 862 C CA . VAL A 1 114 ? 26.923 9.325 38.324 1.00 81.06 114 VAL A CA 1
ATOM 863 C C . VAL A 1 114 ? 27.693 9.716 37.057 1.00 81.06 114 VAL A C 1
ATOM 865 O O . VAL A 1 114 ? 28.924 9.647 37.045 1.00 81.06 114 VAL A O 1
ATOM 868 N N . ILE A 1 115 ? 27.012 10.179 36.007 1.00 76.88 115 ILE A N 1
ATOM 869 C CA . ILE A 1 115 ? 27.666 10.636 34.769 1.00 76.88 115 ILE A CA 1
ATOM 870 C C . ILE A 1 115 ? 28.521 11.884 35.033 1.00 76.88 115 ILE A C 1
ATOM 872 O O . ILE A 1 115 ? 29.683 11.926 34.622 1.00 76.88 115 ILE A O 1
ATOM 876 N N . ALA A 1 116 ? 27.999 12.859 35.784 1.00 71.06 116 ALA A N 1
ATOM 877 C CA . ALA A 1 116 ? 28.746 14.056 36.168 1.00 71.06 116 ALA A CA 1
ATOM 878 C C . ALA A 1 116 ? 30.000 13.707 36.993 1.00 71.06 116 ALA A C 1
ATOM 880 O O . ALA A 1 116 ? 31.077 14.253 36.741 1.00 71.06 116 ALA A O 1
ATOM 881 N N . SER A 1 117 ? 29.900 12.724 37.897 1.00 70.25 117 SER A N 1
ATOM 882 C CA . SER A 1 117 ? 31.047 12.250 38.684 1.00 70.25 117 SER A CA 1
ATOM 883 C C . SER A 1 117 ? 32.147 11.597 37.829 1.00 70.25 117 SER A C 1
ATOM 885 O O . SER A 1 117 ? 33.328 11.782 38.115 1.00 70.25 117 SER A O 1
ATOM 887 N N . LYS A 1 118 ? 31.794 10.904 36.732 1.00 66.62 118 LYS A N 1
ATOM 888 C CA . LYS A 1 118 ? 32.768 10.349 35.771 1.00 66.62 118 LYS A CA 1
ATOM 889 C C . LYS A 1 118 ? 33.360 11.406 34.834 1.00 66.62 118 LYS A C 1
ATOM 891 O O . LYS A 1 118 ? 34.485 11.241 34.369 1.00 66.62 118 LYS A O 1
ATOM 896 N N . SER A 1 119 ? 32.628 12.483 34.550 1.00 59.03 119 SER A N 1
ATOM 897 C CA . SER A 1 119 ? 33.096 13.561 33.670 1.00 59.03 119 SER A CA 1
ATOM 898 C C . SER A 1 119 ? 34.175 14.434 34.317 1.00 59.03 119 SER A C 1
ATOM 900 O O . SER A 1 119 ? 35.029 14.961 33.609 1.00 59.03 119 SER A O 1
ATOM 902 N N . MET A 1 120 ? 34.179 14.584 35.645 1.00 51.56 120 MET A N 1
ATOM 903 C CA . MET A 1 120 ? 35.172 15.420 36.339 1.00 51.56 120 MET A CA 1
ATOM 904 C C . MET A 1 120 ? 36.563 14.770 36.458 1.00 51.56 120 MET A C 1
ATOM 906 O O . MET A 1 120 ? 37.505 15.441 36.868 1.00 51.56 120 MET A O 1
ATOM 910 N N . SER A 1 121 ? 36.744 13.502 36.059 1.00 56.59 121 SER A N 1
ATOM 911 C CA . SER A 1 121 ? 38.038 12.804 36.158 1.00 56.59 121 SER A CA 1
ATOM 912 C C . SER A 1 121 ? 38.887 12.822 34.876 1.00 56.59 121 SER A C 1
ATOM 914 O O . SER A 1 121 ? 39.916 12.151 34.830 1.00 56.59 121 SER A O 1
ATOM 916 N N . LYS A 1 122 ? 38.480 13.532 33.814 1.00 43.91 122 LYS A N 1
ATOM 917 C CA . LYS A 1 122 ? 39.212 13.573 32.532 1.00 43.91 122 LYS A CA 1
ATOM 918 C C . LYS A 1 122 ? 39.316 14.994 31.978 1.00 43.91 122 LYS A C 1
ATOM 920 O O . LYS A 1 122 ? 38.747 15.308 30.940 1.00 43.91 122 LYS A O 1
ATOM 925 N N . ALA A 1 123 ? 40.064 15.851 32.661 1.00 44.47 123 ALA A N 1
ATOM 926 C CA . ALA A 1 123 ? 40.453 17.153 32.129 1.00 44.47 123 ALA A CA 1
ATOM 927 C C . ALA A 1 123 ? 41.963 17.370 32.289 1.00 44.47 123 ALA A C 1
ATOM 929 O O . ALA A 1 123 ? 42.397 18.123 33.152 1.00 44.47 123 ALA A O 1
ATOM 930 N N . SER A 1 124 ? 42.755 16.695 31.451 1.00 46.84 124 SER A N 1
ATOM 931 C CA . SER A 1 124 ? 44.086 17.159 31.030 1.00 46.84 124 SER A CA 1
ATOM 932 C C . SER A 1 124 ? 44.679 16.233 29.962 1.00 46.84 124 SER A C 1
ATOM 934 O O . SER A 1 124 ? 45.315 15.239 30.290 1.00 46.84 124 SER A O 1
ATOM 936 N N . PHE A 1 125 ? 44.517 16.558 28.674 1.00 39.12 125 PHE A N 1
ATOM 937 C CA . PHE A 1 125 ? 45.505 16.161 27.661 1.00 39.12 125 PHE A CA 1
ATOM 938 C C . PHE A 1 125 ? 45.335 16.955 26.355 1.00 39.12 125 PHE A C 1
ATOM 940 O O . PHE A 1 125 ? 44.265 16.944 25.754 1.00 39.12 125 PHE A O 1
ATOM 947 N N . ILE A 1 126 ? 46.399 17.641 25.931 1.00 47.38 126 ILE A N 1
ATOM 948 C CA . ILE A 1 126 ? 46.553 18.334 24.638 1.00 47.38 126 ILE A CA 1
ATOM 949 C C . ILE A 1 126 ? 47.465 17.457 23.766 1.00 47.38 126 ILE A C 1
ATOM 951 O O . ILE A 1 126 ? 48.481 17.010 24.299 1.00 47.38 126 ILE A O 1
ATOM 955 N N . PRO A 1 127 ? 47.223 17.258 22.454 1.00 46.97 127 PRO A N 1
ATOM 956 C CA . PRO A 1 127 ? 48.247 16.709 21.572 1.00 46.97 127 PRO A CA 1
ATOM 957 C C . PRO A 1 127 ? 48.858 17.778 20.647 1.00 46.97 127 PRO A C 1
ATOM 959 O O . PRO A 1 127 ? 48.149 18.544 19.994 1.00 46.97 127 PRO A O 1
ATOM 962 N N . GLN A 1 128 ? 50.193 17.786 20.569 1.00 39.12 128 GLN A N 1
ATOM 963 C CA . GLN A 1 128 ? 50.990 18.462 19.543 1.00 39.12 128 GLN A CA 1
ATOM 964 C C . GLN A 1 128 ? 51.682 17.426 18.640 1.00 39.12 128 GLN A C 1
ATOM 966 O O . GLN A 1 128 ? 52.372 16.544 19.134 1.00 39.12 128 GLN A O 1
ATOM 971 N N . GLN A 1 129 ? 51.481 17.633 17.335 1.00 44.81 129 GLN A N 1
ATOM 972 C CA . GLN A 1 129 ? 52.381 17.514 16.174 1.00 44.81 129 GLN A CA 1
ATOM 973 C C . GLN A 1 129 ? 53.140 16.222 15.798 1.00 44.81 129 GLN A C 1
ATOM 975 O O . GLN A 1 129 ? 53.650 15.456 16.605 1.00 44.81 129 GLN A O 1
ATOM 980 N N . ALA A 1 130 ? 53.203 16.083 14.467 1.00 44.44 130 ALA A N 1
ATOM 981 C CA . ALA A 1 130 ? 53.843 15.085 13.623 1.00 44.44 130 ALA A CA 1
ATOM 982 C C . ALA A 1 130 ? 55.379 15.155 13.618 1.00 44.44 130 ALA A C 1
ATOM 984 O O . ALA A 1 130 ? 55.935 16.236 13.794 1.00 44.44 130 ALA A O 1
ATOM 985 N N . VAL A 1 131 ? 56.039 14.031 13.300 1.00 41.56 131 VAL A N 1
ATOM 986 C CA . VAL A 1 131 ? 57.452 13.989 12.880 1.00 41.56 131 VAL A CA 1
ATOM 987 C C . VAL A 1 131 ? 57.682 12.931 11.788 1.00 41.56 131 VAL A C 1
ATOM 989 O O . VAL A 1 131 ? 57.067 11.867 11.779 1.00 41.56 131 VAL A O 1
ATOM 992 N N . GLU A 1 132 ? 58.573 13.332 10.884 1.00 37.03 132 GLU A N 1
ATOM 993 C CA . GLU A 1 132 ? 59.147 12.765 9.663 1.00 37.03 132 GLU A CA 1
ATOM 994 C C . GLU A 1 132 ? 59.861 11.400 9.718 1.00 37.03 132 GLU A C 1
ATOM 996 O O . GLU A 1 132 ? 60.245 10.873 10.759 1.00 37.03 132 GLU A O 1
ATOM 1001 N N . ASN A 1 133 ? 60.090 10.923 8.488 1.00 44.19 133 ASN A N 1
ATOM 1002 C CA . ASN A 1 133 ? 60.932 9.828 7.998 1.00 44.19 133 ASN A CA 1
ATOM 1003 C C . ASN A 1 133 ? 62.401 9.859 8.466 1.00 44.19 133 ASN A C 1
ATOM 1005 O O . ASN A 1 133 ? 62.943 10.940 8.673 1.00 44.19 133 ASN A O 1
ATOM 1009 N N . ALA A 1 134 ? 63.076 8.695 8.423 1.00 36.91 134 ALA A N 1
ATOM 1010 C CA . ALA A 1 134 ? 64.399 8.480 7.790 1.00 36.91 134 ALA A CA 1
ATOM 1011 C C . ALA A 1 134 ? 64.891 7.016 8.000 1.00 36.91 134 ALA A C 1
ATOM 1013 O O . ALA A 1 134 ? 64.844 6.519 9.117 1.00 36.91 134 ALA A O 1
ATOM 1014 N N . VAL A 1 135 ? 65.221 6.266 6.926 1.00 38.56 135 VAL A N 1
ATOM 1015 C CA . VAL A 1 135 ? 66.601 5.932 6.450 1.00 38.56 135 VAL A CA 1
ATOM 1016 C C . VAL A 1 135 ? 67.213 4.726 7.199 1.00 38.56 135 VAL A C 1
ATOM 1018 O O . VAL A 1 135 ? 67.264 4.710 8.418 1.00 38.56 135 VAL A O 1
ATOM 1021 N N . THR A 1 136 ? 67.611 3.607 6.575 1.00 38.09 136 THR A N 1
ATOM 1022 C CA . THR A 1 136 ? 68.864 3.262 5.832 1.00 38.09 136 THR A CA 1
ATOM 1023 C C . THR A 1 136 ? 68.864 1.708 5.735 1.00 38.09 136 THR A C 1
ATOM 1025 O O . THR A 1 136 ? 68.218 1.092 6.574 1.00 38.09 136 THR A O 1
ATOM 1028 N N . SER A 1 137 ? 69.568 0.944 4.893 1.00 40.66 137 SER A N 1
ATOM 1029 C CA . SER A 1 137 ? 70.439 1.112 3.718 1.00 40.66 137 SER A C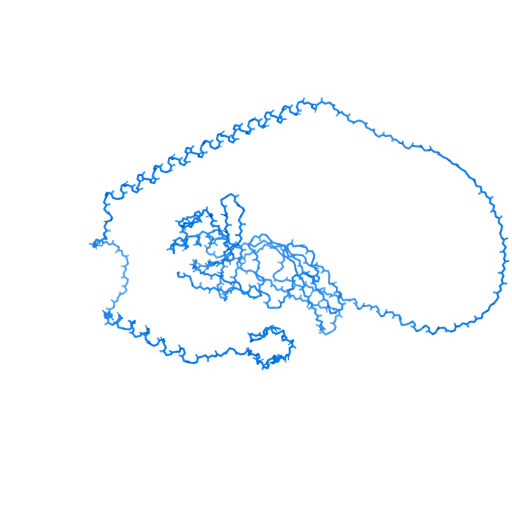A 1
ATOM 1030 C C . SER A 1 137 ? 70.930 -0.288 3.270 1.00 40.66 137 SER A C 1
ATOM 1032 O O . SER A 1 137 ? 70.991 -1.190 4.098 1.00 40.66 137 SER A O 1
ATOM 1034 N N . ASN A 1 138 ? 71.376 -0.383 2.003 1.00 39.50 138 ASN A N 1
ATOM 1035 C CA . ASN A 1 138 ? 72.531 -1.162 1.494 1.00 39.50 138 ASN A CA 1
ATOM 1036 C C . ASN A 1 138 ? 72.504 -2.712 1.543 1.00 39.50 138 ASN A C 1
ATOM 1038 O O . ASN A 1 138 ? 72.019 -3.306 2.489 1.00 39.50 138 ASN A O 1
ATOM 1042 N N . ALA A 1 139 ? 73.098 -3.464 0.610 1.00 35.31 139 ALA A N 1
ATOM 1043 C CA . ALA A 1 139 ? 73.833 -3.188 -0.629 1.00 35.31 139 ALA A CA 1
ATOM 1044 C C . ALA A 1 139 ? 74.068 -4.519 -1.386 1.00 35.31 139 ALA A C 1
ATOM 1046 O O . ALA A 1 139 ? 74.062 -5.571 -0.759 1.00 35.31 139 ALA A O 1
ATOM 1047 N N . ALA A 1 140 ? 74.327 -4.388 -2.696 1.00 36.03 140 ALA A N 1
ATOM 1048 C CA . ALA A 1 140 ? 75.237 -5.164 -3.559 1.00 36.03 140 ALA A CA 1
ATOM 1049 C C . ALA A 1 140 ? 75.181 -6.709 -3.551 1.00 36.03 140 ALA A C 1
ATOM 1051 O O . ALA A 1 140 ? 75.436 -7.336 -2.535 1.00 36.03 140 ALA A O 1
ATOM 1052 N N . ASP A 1 141 ? 75.051 -7.336 -4.724 1.00 34.53 141 ASP A N 1
ATOM 1053 C CA . ASP A 1 141 ? 76.224 -7.702 -5.534 1.00 34.53 141 ASP A CA 1
ATOM 1054 C C . ASP A 1 141 ? 75.805 -8.160 -6.945 1.00 34.53 141 ASP A C 1
ATOM 1056 O O . ASP A 1 141 ? 74.641 -8.448 -7.215 1.00 34.53 141 ASP A O 1
ATOM 1060 N N . ARG A 1 142 ? 76.775 -8.134 -7.850 1.00 38.22 142 ARG A N 1
ATOM 1061 C CA . ARG A 1 142 ? 76.721 -8.158 -9.310 1.00 38.22 142 ARG A CA 1
ATOM 1062 C C . ARG A 1 142 ? 77.342 -9.467 -9.813 1.00 38.22 142 ARG A C 1
ATOM 1064 O O . ARG A 1 142 ? 78.370 -9.877 -9.285 1.00 38.22 142 ARG A O 1
ATOM 1071 N N . SER A 1 143 ? 76.804 -10.080 -10.865 1.00 40.06 143 SER A N 1
ATOM 1072 C CA . SER A 1 143 ? 77.607 -10.752 -11.909 1.00 40.06 143 SER A CA 1
ATOM 1073 C C . SER A 1 143 ? 76.732 -11.144 -13.099 1.00 40.06 143 SER A C 1
ATOM 1075 O O . SER A 1 143 ? 75.709 -11.807 -12.949 1.00 40.06 143 SER A O 1
ATOM 1077 N N . GLU A 1 144 ? 77.159 -10.663 -14.262 1.00 45.25 144 GLU A N 1
ATOM 1078 C CA . GLU A 1 144 ? 76.782 -11.073 -15.614 1.00 45.25 144 GLU A CA 1
ATOM 1079 C C . GLU A 1 144 ? 77.412 -12.437 -15.958 1.00 45.25 144 GLU A C 1
ATOM 1081 O O . GLU A 1 144 ? 78.471 -12.757 -15.421 1.00 45.25 144 GLU A O 1
ATOM 1086 N N . GLU A 1 145 ? 76.768 -13.214 -16.837 1.00 42.66 145 GLU A N 1
ATOM 1087 C CA . GLU A 1 145 ? 77.297 -13.698 -18.136 1.00 42.66 145 GLU A CA 1
ATOM 1088 C C . GLU A 1 145 ? 76.507 -14.925 -18.643 1.00 42.66 145 GLU A C 1
ATOM 1090 O O . GLU A 1 145 ? 76.483 -15.988 -18.024 1.00 42.66 145 GLU A O 1
ATOM 1095 N N . ASP A 1 146 ? 75.785 -14.687 -19.741 1.00 38.91 146 ASP A N 1
ATOM 1096 C CA . ASP A 1 146 ? 75.666 -15.449 -20.993 1.00 38.91 146 ASP A CA 1
ATOM 1097 C C . ASP A 1 146 ? 76.033 -16.948 -21.027 1.00 38.91 146 ASP A C 1
ATOM 1099 O O . ASP A 1 146 ? 77.167 -17.329 -20.754 1.00 38.91 146 ASP A O 1
ATOM 1103 N N . ASP A 1 147 ? 75.121 -17.774 -21.561 1.00 35.22 147 ASP A N 1
ATOM 1104 C CA . ASP A 1 147 ? 75.491 -18.745 -22.603 1.00 35.22 147 ASP A CA 1
ATOM 1105 C C . ASP A 1 147 ? 74.280 -19.113 -23.482 1.00 35.22 147 ASP A C 1
ATOM 1107 O O . ASP A 1 147 ? 73.170 -19.365 -23.003 1.00 35.22 147 ASP A O 1
ATOM 1111 N N . GLU A 1 148 ? 74.510 -19.112 -24.791 1.00 45.47 148 GLU A N 1
ATOM 1112 C CA . GLU A 1 148 ? 73.565 -19.477 -25.843 1.00 45.47 148 GLU A CA 1
ATOM 1113 C C . GLU A 1 148 ? 73.506 -21.005 -25.991 1.00 45.47 148 GLU A C 1
ATOM 1115 O O . GLU A 1 148 ? 74.515 -21.693 -25.873 1.00 45.47 148 GLU A O 1
ATOM 1120 N N . THR A 1 149 ? 72.357 -21.577 -26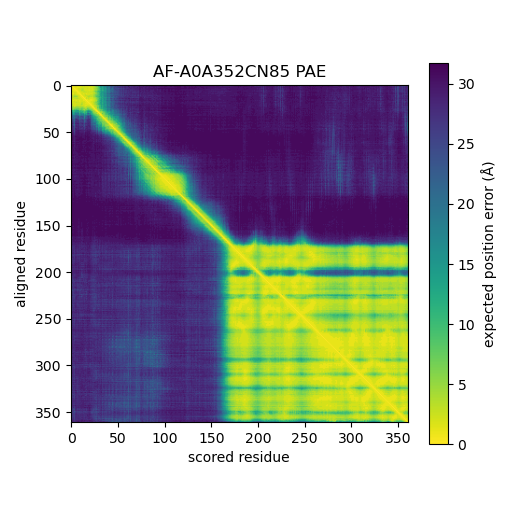.364 1.00 37.91 149 THR A N 1
ATOM 1121 C CA . THR A 1 149 ? 72.362 -22.799 -27.192 1.00 37.91 149 THR A CA 1
ATOM 1122 C C . THR A 1 149 ? 71.036 -22.999 -27.920 1.00 37.91 149 THR A C 1
ATOM 1124 O O . THR A 1 149 ? 69.965 -23.127 -27.334 1.00 37.91 149 THR A O 1
ATOM 1127 N N . MET A 1 150 ? 71.154 -23.034 -29.243 1.00 41.53 150 MET A N 1
ATOM 1128 C CA . MET A 1 150 ? 70.119 -23.263 -30.246 1.00 41.53 150 MET A CA 1
ATOM 1129 C C . MET A 1 150 ? 70.012 -24.770 -30.527 1.00 41.53 150 MET A C 1
ATOM 1131 O O . MET A 1 150 ? 71.039 -25.395 -30.774 1.00 41.53 150 MET A O 1
ATOM 1135 N N . THR A 1 151 ? 68.810 -25.356 -30.560 1.00 41.91 151 THR A N 1
ATOM 1136 C CA . THR A 1 151 ? 68.527 -26.589 -31.331 1.00 41.91 151 THR A CA 1
ATOM 1137 C C . THR A 1 151 ? 67.075 -26.614 -31.828 1.00 41.91 151 THR A C 1
ATOM 1139 O O . THR A 1 151 ? 66.176 -26.071 -31.193 1.00 41.91 151 THR A O 1
ATOM 1142 N N . GLU A 1 152 ? 66.905 -27.180 -33.024 1.00 38.16 152 GLU A N 1
ATOM 1143 C CA . GLU A 1 152 ? 65.769 -27.078 -33.950 1.00 38.16 152 GLU A CA 1
ATOM 1144 C C . GLU A 1 152 ? 64.634 -28.113 -33.757 1.00 38.16 152 GLU A C 1
ATOM 1146 O O . GLU A 1 152 ? 64.884 -29.218 -33.288 1.00 38.16 152 GLU A O 1
ATOM 1151 N N . ALA A 1 153 ? 63.456 -27.741 -34.301 1.00 37.22 153 ALA A N 1
ATOM 1152 C CA . ALA A 1 153 ? 62.416 -28.522 -35.017 1.00 37.22 153 ALA A CA 1
ATOM 1153 C C . ALA A 1 153 ? 61.684 -29.676 -34.280 1.00 37.22 153 ALA A C 1
ATOM 1155 O O . ALA A 1 153 ? 62.291 -30.499 -33.613 1.00 37.22 153 ALA A O 1
ATOM 1156 N N . VAL A 1 154 ? 60.352 -29.826 -34.368 1.00 46.59 154 VAL A N 1
ATOM 1157 C CA . VAL A 1 154 ? 59.487 -30.189 -35.527 1.00 46.59 154 VAL A CA 1
ATOM 1158 C C . VAL A 1 154 ? 58.001 -29.933 -35.117 1.00 46.59 154 VAL A C 1
ATOM 1160 O O . VAL A 1 154 ? 57.744 -29.842 -33.917 1.00 46.59 154 VAL A O 1
ATOM 1163 N N . PRO A 1 155 ? 57.039 -29.750 -36.055 1.00 56.44 155 PRO A N 1
ATOM 1164 C CA . PRO A 1 155 ? 55.780 -29.033 -35.835 1.00 56.44 155 PRO A CA 1
ATOM 1165 C C . PRO A 1 155 ? 54.589 -29.955 -35.548 1.00 56.44 155 PRO A C 1
ATOM 1167 O O . PRO A 1 155 ? 54.613 -31.113 -35.949 1.00 56.44 155 PRO A O 1
ATOM 1170 N N . ASP A 1 156 ? 53.517 -29.393 -34.989 1.00 40.25 156 ASP A N 1
ATOM 1171 C CA . ASP A 1 156 ? 52.169 -29.945 -35.126 1.00 40.25 156 ASP A CA 1
ATOM 1172 C C . ASP A 1 156 ? 51.174 -28.820 -35.438 1.00 40.25 156 ASP A C 1
ATOM 1174 O O . ASP A 1 156 ? 51.190 -27.740 -34.844 1.00 40.25 156 ASP A O 1
ATOM 1178 N N . GLU A 1 157 ? 50.367 -29.085 -36.461 1.00 50.72 157 GLU A N 1
ATOM 1179 C CA . GLU A 1 157 ? 49.265 -28.269 -36.945 1.00 50.72 157 GLU A CA 1
ATOM 1180 C C . GLU A 1 157 ? 48.161 -28.184 -35.884 1.00 50.72 157 GLU A C 1
ATOM 1182 O O . GLU A 1 157 ? 47.583 -29.205 -35.522 1.00 50.72 157 GLU A O 1
ATOM 1187 N N . GLU A 1 158 ? 47.778 -26.974 -35.474 1.00 44.88 158 GLU A N 1
ATOM 1188 C CA . GLU A 1 158 ? 46.432 -26.742 -34.952 1.00 44.88 158 GLU A CA 1
ATOM 1189 C C . GLU A 1 158 ? 45.727 -25.666 -35.777 1.00 44.88 158 GLU A C 1
ATOM 1191 O O . GLU A 1 158 ? 46.146 -24.512 -35.891 1.00 44.88 158 GLU A O 1
ATOM 1196 N N . VAL A 1 159 ? 44.636 -26.105 -36.398 1.00 47.47 159 VAL A N 1
ATOM 1197 C CA . VAL A 1 159 ? 43.650 -25.293 -37.097 1.00 47.47 159 VAL A CA 1
ATOM 1198 C C . VAL A 1 159 ? 42.925 -24.444 -36.051 1.00 47.47 159 VAL A C 1
ATOM 1200 O O . VAL A 1 159 ? 41.970 -24.894 -35.427 1.00 47.47 159 VAL A O 1
ATOM 1203 N N . SER A 1 160 ? 43.386 -23.208 -35.856 1.00 42.94 160 SER A N 1
ATOM 1204 C CA . SER A 1 160 ? 42.680 -22.198 -35.064 1.00 42.94 160 SER A CA 1
ATOM 1205 C C . SER A 1 160 ? 41.684 -21.471 -35.962 1.00 42.94 160 SER A C 1
ATOM 1207 O O . SER A 1 160 ? 42.021 -20.495 -36.636 1.00 42.94 160 SER A O 1
ATOM 1209 N N . SER A 1 161 ? 40.442 -21.952 -35.998 1.00 47.53 161 SER A N 1
ATOM 1210 C CA . SER A 1 161 ? 39.308 -21.132 -36.417 1.00 47.53 161 SER A CA 1
ATOM 1211 C C . SER A 1 161 ? 39.065 -20.079 -35.335 1.00 47.53 161 SER A C 1
ATOM 1213 O O . SER A 1 161 ? 38.301 -20.296 -34.398 1.00 47.53 161 SER A O 1
ATOM 1215 N N . ASN A 1 162 ? 39.763 -18.950 -35.450 1.00 45.59 162 ASN A N 1
ATOM 1216 C CA . ASN A 1 162 ? 39.429 -17.731 -34.725 1.00 45.59 162 ASN A CA 1
ATOM 1217 C C . ASN A 1 162 ? 38.109 -17.194 -35.294 1.00 45.59 162 ASN A C 1
ATOM 1219 O O . ASN A 1 162 ? 38.113 -16.337 -36.176 1.00 45.59 162 ASN A O 1
ATOM 1223 N N . GLU A 1 163 ? 36.983 -17.717 -34.817 1.00 52.00 163 GLU A N 1
ATOM 1224 C CA . GLU A 1 163 ? 35.755 -16.930 -34.792 1.00 52.00 163 GLU A CA 1
ATOM 1225 C C . GLU A 1 163 ? 35.943 -15.899 -33.679 1.00 52.00 163 GLU A C 1
ATOM 1227 O O . GLU A 1 163 ? 35.869 -16.190 -32.486 1.00 52.00 163 GLU A O 1
ATOM 1232 N N . GLU A 1 164 ? 36.332 -14.699 -34.100 1.00 51.56 164 GLU A N 1
ATOM 1233 C CA . GLU A 1 164 ? 36.289 -13.489 -33.292 1.00 51.56 164 GLU A CA 1
ATOM 1234 C C . GLU A 1 164 ? 34.881 -13.396 -32.675 1.00 51.56 164 GLU A C 1
ATOM 1236 O O . GLU A 1 164 ? 33.907 -13.505 -33.424 1.00 51.56 164 GLU A O 1
ATOM 1241 N N . PRO A 1 165 ? 34.729 -13.283 -31.339 1.00 51.09 165 PRO A N 1
ATOM 1242 C CA . PRO A 1 165 ? 33.403 -13.214 -30.744 1.00 51.09 165 PRO A CA 1
ATOM 1243 C C . PRO A 1 165 ? 32.712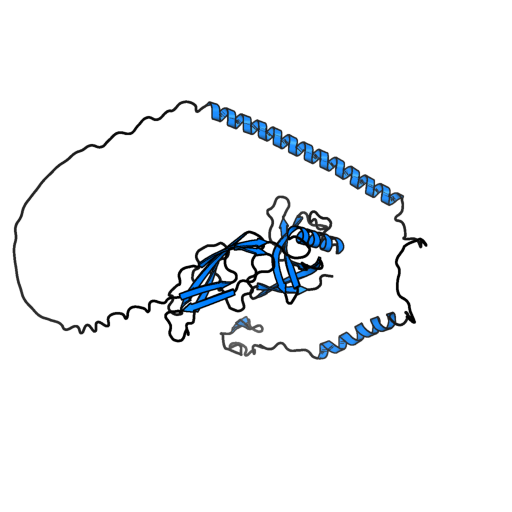 -11.977 -31.310 1.00 51.09 165 PRO A C 1
ATOM 1245 O O . PRO A 1 165 ? 33.203 -10.862 -31.113 1.00 51.09 165 PRO A O 1
ATOM 1248 N N . GLU A 1 166 ? 31.611 -12.175 -32.043 1.00 55.19 166 GLU A N 1
ATOM 1249 C CA . GLU A 1 166 ? 30.773 -11.070 -32.499 1.00 55.19 166 GLU A CA 1
ATOM 1250 C C . GLU A 1 166 ? 30.502 -10.170 -31.292 1.00 55.19 166 GLU A C 1
ATOM 1252 O O . GLU A 1 166 ? 30.006 -10.626 -30.257 1.00 55.19 166 GLU A O 1
ATOM 1257 N N . ALA A 1 167 ? 30.922 -8.906 -31.391 1.00 57.50 167 ALA A N 1
ATOM 1258 C CA . ALA A 1 167 ? 30.711 -7.936 -30.333 1.00 57.50 167 ALA A CA 1
ATOM 1259 C C . ALA A 1 167 ? 29.216 -7.920 -30.007 1.00 57.50 167 ALA A C 1
ATOM 1261 O O . ALA A 1 167 ? 28.398 -7.689 -30.901 1.00 57.50 167 ALA A O 1
ATOM 1262 N N . ALA A 1 168 ? 28.877 -8.205 -28.746 1.00 57.53 168 ALA A N 1
ATOM 1263 C CA . ALA A 1 168 ? 27.494 -8.219 -28.300 1.00 57.53 168 ALA A CA 1
ATOM 1264 C C . ALA A 1 168 ? 26.803 -6.918 -28.750 1.00 57.53 168 ALA A C 1
ATOM 1266 O O . ALA A 1 168 ? 27.410 -5.844 -28.633 1.00 57.53 168 ALA A O 1
ATOM 1267 N N . PRO A 1 169 ? 25.576 -6.993 -29.294 1.00 61.19 169 PRO A N 1
ATOM 1268 C CA . PRO A 1 169 ? 24.852 -5.807 -29.717 1.00 61.19 169 PRO A CA 1
ATOM 1269 C C . PRO A 1 169 ? 24.773 -4.815 -28.553 1.00 61.19 169 PRO A C 1
ATOM 1271 O O . PRO A 1 169 ? 24.386 -5.161 -27.437 1.00 61.19 169 PRO A O 1
ATOM 1274 N N . VAL A 1 170 ? 25.195 -3.575 -28.805 1.00 65.44 170 VAL A N 1
ATOM 1275 C CA . VAL A 1 170 ? 25.074 -2.488 -27.831 1.00 65.44 170 VAL A CA 1
ATOM 1276 C C . VAL A 1 170 ? 23.602 -2.100 -27.784 1.00 65.44 170 VAL A C 1
ATOM 1278 O O . VAL A 1 170 ? 23.137 -1.331 -28.622 1.00 65.44 170 VAL A O 1
ATOM 1281 N N . HIS A 1 171 ? 22.871 -2.678 -26.837 1.00 73.38 171 HIS A N 1
ATOM 1282 C CA . HIS A 1 171 ? 21.467 -2.363 -26.619 1.00 73.38 171 HIS A CA 1
ATOM 1283 C C . HIS A 1 171 ? 21.307 -0.967 -25.997 1.00 73.38 171 HIS A C 1
ATOM 1285 O O . HIS A 1 171 ? 21.960 -0.651 -25.001 1.00 73.38 171 HIS A O 1
ATOM 1291 N N . ASP A 1 172 ? 20.414 -0.145 -26.556 1.00 83.00 172 ASP A N 1
ATOM 1292 C CA . ASP A 1 172 ? 20.018 1.159 -25.998 1.00 83.00 172 ASP A CA 1
ATOM 1293 C C . ASP A 1 172 ? 18.641 1.036 -25.336 1.00 83.00 172 ASP A C 1
ATOM 1295 O O . ASP A 1 172 ? 17.618 1.511 -25.844 1.00 83.00 172 ASP A O 1
ATOM 1299 N N . TRP A 1 173 ? 18.604 0.305 -24.218 1.00 88.44 173 TRP A N 1
ATOM 1300 C CA . TRP A 1 173 ? 17.371 0.077 -23.474 1.00 88.44 173 TRP A CA 1
ATOM 1301 C C . TRP A 1 173 ? 16.925 1.316 -22.711 1.00 88.44 173 TRP A C 1
ATOM 1303 O O . TRP A 1 173 ? 17.649 1.863 -21.878 1.00 88.44 173 TRP A O 1
ATOM 1313 N N . GLN A 1 174 ? 15.659 1.672 -22.898 1.00 88.88 174 GLN A N 1
ATOM 1314 C CA . GLN A 1 174 ? 14.982 2.706 -22.140 1.00 88.88 174 GLN A CA 1
ATOM 1315 C C . GLN A 1 174 ? 13.861 2.089 -21.298 1.00 88.88 174 GLN A C 1
ATOM 1317 O O . GLN A 1 174 ? 12.776 1.780 -21.791 1.00 88.88 174 GLN A O 1
ATOM 1322 N N . LEU A 1 175 ? 14.122 1.936 -19.999 1.00 92.88 175 LEU A N 1
ATOM 1323 C CA . LEU A 1 175 ? 13.126 1.551 -19.002 1.00 92.88 175 LEU A CA 1
ATOM 1324 C C . LEU A 1 175 ? 12.379 2.797 -18.509 1.00 92.88 175 LEU A C 1
ATOM 1326 O O . LEU A 1 175 ? 12.951 3.669 -17.856 1.00 92.88 175 LEU A O 1
ATOM 1330 N N . LEU A 1 176 ? 11.084 2.871 -18.811 1.00 93.38 176 LEU A N 1
ATOM 1331 C CA . LEU A 1 176 ? 10.195 3.949 -18.395 1.00 93.38 176 LEU A CA 1
ATOM 1332 C C . LEU A 1 176 ? 9.209 3.446 -17.340 1.00 93.38 176 LEU A C 1
ATOM 1334 O O . LEU A 1 176 ? 8.452 2.509 -17.585 1.00 93.38 176 LEU A O 1
ATOM 1338 N N . VAL A 1 177 ? 9.171 4.122 -16.192 1.00 95.69 177 VAL A N 1
ATOM 1339 C CA . VAL A 1 177 ? 8.210 3.867 -15.112 1.00 95.69 177 VAL A CA 1
ATOM 1340 C C . VAL A 1 177 ? 7.286 5.073 -14.968 1.00 95.69 177 VAL A C 1
ATOM 1342 O O . VAL A 1 177 ? 7.743 6.215 -14.917 1.00 95.69 177 VAL A O 1
ATOM 1345 N N . THR A 1 178 ? 5.979 4.820 -14.923 1.00 95.19 178 THR A N 1
ATOM 1346 C CA . THR A 1 178 ? 4.934 5.843 -14.819 1.00 95.19 178 THR A CA 1
ATOM 1347 C C . THR A 1 178 ? 4.037 5.571 -13.604 1.00 95.19 178 THR A C 1
ATOM 1349 O O . THR A 1 178 ? 3.561 4.442 -13.465 1.00 95.19 178 THR A O 1
ATOM 1352 N N . PRO A 1 179 ? 3.739 6.583 -12.766 1.00 96.75 179 PRO A N 1
ATOM 1353 C CA . PRO A 1 179 ? 4.272 7.947 -12.821 1.00 96.75 179 PRO A CA 1
ATOM 1354 C C . PRO A 1 179 ? 5.776 8.025 -12.519 1.00 96.75 179 PRO A C 1
ATOM 1356 O O . PRO A 1 179 ? 6.326 7.194 -11.794 1.00 96.75 179 PRO A O 1
ATOM 1359 N N . GLY A 1 180 ? 6.430 9.047 -13.075 1.00 95.94 180 GLY A N 1
ATOM 1360 C CA . GLY A 1 180 ? 7.808 9.386 -12.719 1.00 95.94 180 GLY A CA 1
ATOM 1361 C C . GLY A 1 180 ? 7.919 9.903 -11.280 1.00 95.94 180 GLY A C 1
ATOM 1362 O O . GLY A 1 180 ? 6.911 10.198 -10.639 1.00 95.94 180 GLY A O 1
ATOM 1363 N N . ALA A 1 181 ? 9.151 10.018 -10.783 1.00 97.12 181 ALA A N 1
ATOM 1364 C CA . ALA A 1 181 ? 9.448 10.474 -9.426 1.00 97.12 181 ALA A CA 1
ATOM 1365 C C . ALA A 1 181 ? 8.871 11.869 -9.122 1.00 97.12 181 ALA A C 1
ATOM 1367 O O . ALA A 1 181 ? 8.795 12.734 -9.999 1.00 97.12 181 ALA A O 1
ATOM 1368 N N . GLY A 1 182 ? 8.525 12.104 -7.856 1.00 97.38 182 GLY A N 1
ATOM 1369 C CA . GLY A 1 182 ? 8.062 13.403 -7.378 1.00 97.38 182 GLY A CA 1
ATOM 1370 C C . GLY A 1 182 ? 6.933 13.342 -6.353 1.00 97.38 182 GLY A C 1
ATOM 1371 O O . GLY A 1 182 ? 6.519 12.279 -5.886 1.00 97.38 182 GLY A O 1
ATOM 1372 N N . SER A 1 183 ? 6.440 14.529 -5.999 1.00 97.69 183 SER A N 1
ATOM 1373 C CA . SER A 1 183 ? 5.305 14.692 -5.093 1.00 97.69 183 SER A CA 1
ATOM 1374 C C . SER A 1 183 ? 3.990 14.650 -5.860 1.00 97.69 183 SER A C 1
ATOM 1376 O O . SER A 1 183 ? 3.815 15.358 -6.853 1.00 97.69 183 SER A O 1
ATOM 1378 N N . MET A 1 184 ? 3.055 13.833 -5.389 1.00 96.94 184 MET A N 1
ATOM 1379 C CA . MET A 1 184 ? 1.771 13.592 -6.047 1.00 96.94 184 MET A CA 1
ATOM 1380 C C . MET A 1 184 ? 0.667 13.453 -5.002 1.00 96.94 184 MET A C 1
ATOM 1382 O O . MET A 1 184 ? 0.953 13.270 -3.825 1.00 96.94 184 MET A O 1
ATOM 1386 N N . ASN A 1 185 ? -0.595 13.505 -5.426 1.00 95.62 185 ASN A N 1
ATOM 1387 C CA . ASN A 1 185 ? -1.734 13.250 -4.546 1.00 95.62 185 ASN A CA 1
ATOM 1388 C C . ASN A 1 185 ? -2.644 12.170 -5.133 1.00 95.62 185 ASN A C 1
ATOM 1390 O O . ASN A 1 185 ? -2.703 11.978 -6.354 1.00 95.62 185 ASN A O 1
ATOM 1394 N N . GLY A 1 186 ? -3.400 11.522 -4.250 1.00 95.25 186 GLY A N 1
ATOM 1395 C CA . GLY A 1 186 ? -4.423 10.552 -4.623 1.00 95.25 186 GLY A CA 1
ATOM 1396 C C . GLY A 1 186 ? -3.859 9.185 -5.009 1.00 95.25 186 GLY A C 1
ATOM 1397 O O . GLY A 1 186 ? -2.664 8.936 -4.877 1.00 95.25 186 GLY A O 1
ATOM 1398 N N . PRO A 1 187 ? -4.709 8.258 -5.468 1.00 96.12 187 PRO A N 1
ATOM 1399 C CA . PRO A 1 187 ? -4.270 6.909 -5.791 1.00 96.12 187 PRO A CA 1
ATOM 1400 C C . PRO A 1 187 ? -3.369 6.911 -7.034 1.00 96.12 187 PRO A C 1
ATOM 1402 O O . PRO A 1 187 ? -3.794 7.286 -8.125 1.00 96.12 187 PRO A O 1
ATOM 1405 N N . GLN A 1 188 ? -2.127 6.456 -6.872 1.00 96.12 188 GLN A N 1
ATOM 1406 C CA . GLN A 1 188 ? -1.153 6.322 -7.958 1.00 96.12 188 GLN A CA 1
ATOM 1407 C C . GLN A 1 188 ? -0.767 4.856 -8.114 1.00 96.12 188 GLN A C 1
ATOM 1409 O O . GLN A 1 188 ? -0.373 4.218 -7.140 1.00 96.12 188 GLN A O 1
ATOM 1414 N N . LYS A 1 189 ? -0.878 4.324 -9.333 1.00 95.00 189 LYS A N 1
ATOM 1415 C CA . LYS A 1 189 ? -0.484 2.952 -9.666 1.00 95.00 189 LYS A CA 1
ATOM 1416 C C . LYS A 1 189 ? 0.739 2.981 -10.572 1.00 95.00 189 LYS A C 1
ATOM 1418 O O . LYS A 1 189 ? 0.707 3.648 -11.604 1.00 95.00 189 LYS A O 1
ATOM 1423 N N . LEU A 1 190 ? 1.783 2.251 -10.194 1.00 95.12 190 LEU A N 1
ATOM 1424 C CA . LEU A 1 190 ? 2.990 2.114 -10.994 1.00 95.12 190 LEU A CA 1
ATOM 1425 C C . LEU A 1 190 ? 2.731 1.225 -12.210 1.00 95.12 190 LEU A C 1
ATOM 1427 O O . LEU A 1 190 ? 2.078 0.185 -12.133 1.00 95.12 190 LEU A O 1
ATOM 1431 N N . THR A 1 191 ? 3.283 1.651 -13.335 1.00 95.00 191 THR A N 1
ATOM 1432 C CA . THR A 1 191 ? 3.361 0.923 -14.600 1.00 95.00 191 THR A CA 1
ATOM 1433 C C . THR A 1 191 ? 4.789 1.044 -15.110 1.00 95.00 191 THR A C 1
ATOM 1435 O O . THR A 1 191 ? 5.425 2.073 -14.890 1.00 95.00 191 THR A O 1
ATOM 1438 N N . ALA A 1 192 ? 5.307 0.010 -15.762 1.00 93.44 192 ALA A N 1
ATOM 1439 C CA . ALA A 1 192 ? 6.645 0.028 -16.334 1.00 93.44 192 ALA A CA 1
ATOM 1440 C C . ALA A 1 192 ? 6.619 -0.556 -17.746 1.00 93.44 192 ALA A C 1
ATOM 1442 O O . ALA A 1 192 ? 5.880 -1.502 -18.023 1.00 93.44 192 ALA A O 1
ATOM 1443 N N . SER A 1 193 ? 7.426 0.018 -18.627 1.00 90.69 193 SER A N 1
ATOM 1444 C CA . SER A 1 193 ? 7.604 -0.417 -20.009 1.00 90.69 193 SER A CA 1
ATOM 1445 C C . SER A 1 193 ? 9.061 -0.255 -20.405 1.00 90.69 193 SER A C 1
ATOM 1447 O O . SER A 1 193 ? 9.710 0.692 -19.964 1.00 90.69 193 SER A O 1
ATOM 1449 N N . VAL A 1 194 ? 9.553 -1.134 -21.268 1.00 91.06 194 VAL A N 1
ATOM 1450 C CA . VAL A 1 194 ? 10.901 -1.035 -21.832 1.00 91.06 194 VAL A CA 1
ATOM 1451 C C . VAL A 1 194 ? 10.771 -0.846 -23.336 1.00 91.06 194 VAL A C 1
ATOM 1453 O O . VAL A 1 194 ? 9.905 -1.462 -23.958 1.00 91.06 194 VAL A O 1
ATOM 1456 N N . SER A 1 195 ? 11.627 -0.012 -23.917 1.00 87.69 195 SER A N 1
ATOM 1457 C CA . SER A 1 195 ? 11.883 0.043 -25.362 1.00 87.69 195 SER A CA 1
ATOM 1458 C C . SER A 1 195 ? 13.373 -0.148 -25.638 1.00 87.69 195 SER A C 1
ATOM 1460 O O . SER A 1 195 ? 14.193 0.172 -24.779 1.00 87.69 195 SER A O 1
ATOM 1462 N N . ASP A 1 196 ? 13.723 -0.648 -26.820 1.00 85.44 196 ASP A N 1
ATOM 1463 C CA . ASP A 1 196 ? 15.106 -0.745 -27.286 1.00 85.44 196 ASP A CA 1
ATOM 1464 C C . ASP A 1 196 ? 15.240 0.103 -28.548 1.00 85.44 196 ASP A C 1
ATOM 1466 O O . ASP A 1 196 ? 14.760 -0.269 -29.619 1.00 85.44 196 ASP A O 1
ATOM 1470 N N . ASN A 1 197 ? 15.887 1.263 -28.431 1.00 79.00 197 ASN A N 1
ATOM 1471 C CA . ASN A 1 197 ? 16.022 2.185 -29.561 1.00 79.00 197 ASN A CA 1
ATOM 1472 C C . ASN A 1 197 ? 17.013 1.678 -30.623 1.00 79.00 197 ASN A C 1
ATOM 1474 O O . ASN A 1 197 ? 17.082 2.241 -31.717 1.00 79.00 197 ASN A O 1
ATOM 1478 N N . SER A 1 198 ? 17.787 0.636 -30.304 1.00 77.06 198 SER A N 1
ATOM 1479 C CA . SER A 1 198 ? 18.750 0.012 -31.212 1.00 77.06 198 SER A CA 1
ATOM 1480 C C . SER A 1 198 ? 18.150 -1.140 -32.032 1.00 77.06 198 SER A C 1
ATOM 1482 O O . SER A 1 198 ? 18.740 -1.540 -33.039 1.00 77.06 198 SER A O 1
ATOM 1484 N N . ALA A 1 199 ? 16.963 -1.638 -31.658 1.00 70.31 199 ALA A N 1
ATOM 1485 C CA . ALA A 1 199 ? 16.305 -2.770 -32.307 1.00 70.31 199 ALA A CA 1
ATOM 1486 C C . ALA A 1 199 ? 15.320 -2.312 -33.410 1.00 70.31 199 ALA A C 1
ATOM 1488 O O . ALA A 1 199 ? 14.391 -1.550 -33.133 1.00 70.31 199 ALA A O 1
ATOM 1489 N N . PRO A 1 200 ? 15.464 -2.779 -34.667 1.00 63.06 200 PRO A N 1
ATOM 1490 C CA . PRO A 1 200 ? 14.631 -2.337 -35.791 1.00 63.06 200 PRO A CA 1
ATOM 1491 C C . PRO A 1 200 ? 13.169 -2.817 -35.732 1.00 63.06 200 PRO A C 1
ATOM 1493 O O . PRO A 1 200 ? 12.316 -2.245 -36.411 1.00 63.06 200 PRO A O 1
ATOM 1496 N N . ASP A 1 201 ? 12.871 -3.847 -34.942 1.00 67.44 201 ASP A N 1
ATOM 1497 C CA . ASP A 1 201 ? 11.542 -4.443 -34.756 1.00 67.44 201 ASP A CA 1
ATOM 1498 C C . ASP A 1 201 ? 10.969 -4.237 -33.342 1.00 67.44 201 ASP A C 1
ATOM 1500 O O . ASP A 1 201 ? 9.792 -4.525 -33.118 1.00 67.44 201 ASP A O 1
ATOM 1504 N N . ASN A 1 202 ? 11.759 -3.683 -32.409 1.00 63.66 202 ASN A N 1
ATOM 1505 C CA . ASN A 1 202 ? 11.405 -3.489 -30.998 1.00 63.66 202 ASN A CA 1
ATOM 1506 C C . ASN A 1 202 ? 10.871 -4.785 -30.336 1.00 63.66 202 ASN A C 1
ATOM 1508 O O . ASN A 1 202 ? 10.123 -4.728 -29.356 1.00 63.66 202 ASN A O 1
ATOM 1512 N N . GLU A 1 203 ? 11.233 -5.951 -30.887 1.00 64.31 203 GLU A N 1
ATOM 1513 C CA . GLU A 1 203 ? 10.769 -7.268 -30.455 1.00 64.31 203 GLU A CA 1
ATOM 1514 C C . GLU A 1 203 ? 11.828 -7.886 -29.540 1.00 64.31 203 GLU A C 1
ATOM 1516 O O . GLU A 1 203 ? 12.616 -8.746 -29.920 1.00 64.31 203 GLU A O 1
ATOM 1521 N N . PHE A 1 204 ? 11.870 -7.407 -28.300 1.00 71.75 204 PHE A N 1
ATOM 1522 C CA . PHE A 1 204 ? 12.744 -7.958 -27.274 1.00 71.75 204 PHE A CA 1
ATOM 1523 C C . PHE A 1 204 ? 11.917 -8.355 -26.054 1.00 71.75 204 PHE A C 1
ATOM 1525 O O . PHE A 1 204 ? 10.983 -7.671 -25.630 1.00 71.75 204 PHE 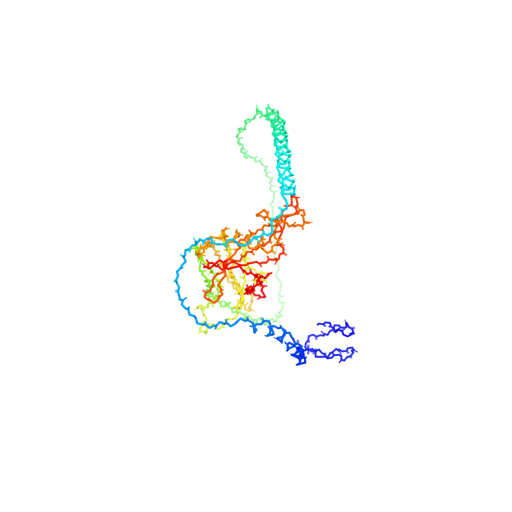A O 1
ATOM 1532 N N . THR A 1 205 ? 12.242 -9.519 -25.503 1.00 81.25 205 THR A N 1
ATOM 1533 C CA . THR A 1 205 ? 11.568 -10.079 -24.334 1.00 81.25 205 THR A CA 1
ATOM 1534 C C . THR A 1 205 ? 12.509 -10.063 -23.151 1.00 81.25 205 THR A C 1
ATOM 1536 O O . THR A 1 205 ? 13.672 -10.448 -23.272 1.00 81.25 205 THR A O 1
ATOM 1539 N N . GLY A 1 206 ? 11.988 -9.695 -21.991 1.00 89.62 206 GLY A N 1
ATOM 1540 C CA . GLY A 1 206 ? 12.747 -9.752 -20.758 1.00 89.62 206 GLY A CA 1
ATOM 1541 C C . GLY A 1 206 ? 11.873 -9.523 -19.539 1.00 89.62 206 GLY A C 1
ATOM 1542 O O . GLY A 1 206 ? 10.643 -9.469 -19.629 1.00 89.62 206 GLY A O 1
ATOM 1543 N N . ILE A 1 207 ? 12.522 -9.422 -18.388 1.00 94.00 207 ILE A N 1
ATOM 1544 C CA . ILE A 1 207 ? 11.880 -9.341 -17.080 1.00 94.00 207 ILE A CA 1
ATOM 1545 C C . ILE A 1 207 ? 12.306 -8.037 -16.414 1.00 94.00 207 ILE A C 1
ATOM 1547 O O . ILE A 1 207 ? 13.481 -7.683 -16.408 1.00 94.00 207 ILE A O 1
ATOM 1551 N N . ILE A 1 208 ? 11.341 -7.319 -15.840 1.00 95.75 208 ILE A N 1
ATOM 1552 C CA . ILE A 1 208 ? 11.619 -6.149 -15.009 1.00 95.75 208 ILE A CA 1
ATOM 1553 C C . ILE A 1 208 ? 11.652 -6.611 -13.552 1.00 95.75 208 ILE A C 1
ATOM 1555 O O . ILE A 1 208 ? 10.672 -7.164 -13.052 1.00 95.75 208 ILE A O 1
ATOM 1559 N N . TYR A 1 209 ? 12.760 -6.360 -12.869 1.00 96.69 209 TYR A N 1
ATOM 1560 C CA . TYR A 1 209 ? 12.934 -6.571 -11.436 1.00 96.69 209 TYR A CA 1
ATOM 1561 C C . TYR A 1 209 ? 12.821 -5.245 -10.689 1.00 96.69 209 TYR A C 1
ATOM 1563 O O . TYR A 1 209 ? 13.157 -4.191 -11.233 1.00 96.69 209 TYR A O 1
ATOM 1571 N N . TYR A 1 210 ? 12.345 -5.281 -9.446 1.00 96.88 210 TYR A N 1
ATOM 1572 C CA . TYR A 1 210 ? 12.203 -4.086 -8.628 1.00 96.88 210 TYR A CA 1
ATOM 1573 C C . TYR A 1 210 ? 12.370 -4.328 -7.126 1.00 96.88 210 TYR A C 1
ATOM 1575 O O . TYR A 1 210 ? 12.154 -5.426 -6.600 1.00 96.88 210 TYR A O 1
ATOM 1583 N N . THR A 1 211 ? 12.681 -3.240 -6.432 1.00 97.38 211 THR A N 1
ATOM 1584 C CA . THR A 1 211 ? 12.724 -3.125 -4.972 1.00 97.38 211 THR A CA 1
ATOM 1585 C C . THR A 1 211 ? 11.902 -1.905 -4.541 1.00 97.38 211 THR A C 1
ATOM 1587 O O . THR A 1 211 ? 11.686 -0.975 -5.319 1.00 97.38 211 THR A O 1
ATOM 1590 N N . ASP A 1 212 ? 11.382 -1.923 -3.315 1.00 95.62 212 ASP A N 1
ATOM 1591 C CA . ASP A 1 212 ? 10.582 -0.844 -2.701 1.00 95.62 212 ASP A CA 1
ATOM 1592 C C . ASP A 1 212 ? 11.244 -0.253 -1.445 1.00 95.62 212 ASP A C 1
ATOM 1594 O O . ASP A 1 212 ? 10.635 0.534 -0.719 1.00 95.62 212 ASP A O 1
ATOM 1598 N N . ASP A 1 213 ? 12.499 -0.633 -1.201 1.00 96.31 213 ASP A N 1
ATOM 1599 C CA . ASP A 1 213 ? 13.393 -0.063 -0.194 1.00 96.31 213 ASP A CA 1
ATOM 1600 C C . ASP A 1 213 ? 14.520 0.781 -0.824 1.00 96.31 213 ASP A C 1
ATOM 1602 O O . ASP A 1 213 ? 15.295 1.425 -0.114 1.00 96.31 213 ASP A O 1
ATOM 1606 N N . GLY A 1 214 ? 14.600 0.802 -2.159 1.00 94.88 214 GLY A N 1
ATOM 1607 C CA . GLY A 1 214 ? 15.605 1.534 -2.921 1.00 94.88 214 GLY A CA 1
ATOM 1608 C C . GLY A 1 214 ? 16.949 0.832 -3.093 1.00 94.88 214 GLY A C 1
ATOM 1609 O O . GLY A 1 214 ? 17.881 1.475 -3.575 1.00 94.88 214 GLY A O 1
ATOM 1610 N N . SER A 1 215 ? 17.071 -0.438 -2.705 1.00 97.62 215 SER A N 1
ATOM 1611 C CA . SER A 1 215 ? 18.239 -1.262 -3.035 1.00 97.62 215 SER A CA 1
ATOM 1612 C C . SER A 1 215 ? 18.296 -1.580 -4.535 1.00 97.62 215 SER A C 1
ATOM 1614 O O . SER A 1 215 ? 17.273 -1.572 -5.217 1.00 97.62 215 SER A O 1
ATOM 1616 N N . GLU A 1 216 ? 19.487 -1.821 -5.084 1.00 97.69 216 GLU A N 1
ATOM 1617 C CA . GLU A 1 216 ? 19.636 -2.140 -6.509 1.00 97.69 216 GLU A CA 1
ATOM 1618 C C . GLU A 1 216 ? 18.989 -3.502 -6.830 1.00 97.69 216 GLU A C 1
ATOM 1620 O O . GLU A 1 216 ? 19.344 -4.487 -6.182 1.00 97.69 216 GLU A O 1
ATOM 1625 N N . PRO A 1 217 ? 18.061 -3.595 -7.803 1.00 97.62 217 PRO A N 1
ATOM 1626 C CA . PRO A 1 217 ? 17.414 -4.860 -8.126 1.00 97.62 217 PRO A CA 1
ATOM 1627 C C . PRO A 1 217 ? 18.357 -5.839 -8.832 1.00 97.62 217 PRO A C 1
ATOM 1629 O O . PRO A 1 217 ? 19.126 -5.466 -9.725 1.00 97.62 217 PRO A O 1
ATOM 1632 N N . ASP A 1 218 ? 18.205 -7.109 -8.479 1.00 95.19 218 ASP A N 1
ATOM 1633 C CA . ASP A 1 218 ? 18.885 -8.265 -9.061 1.00 95.19 218 ASP A CA 1
ATOM 1634 C C . ASP A 1 218 ? 17.885 -9.382 -9.424 1.00 95.19 218 ASP A C 1
ATOM 1636 O O . ASP A 1 218 ? 16.671 -9.225 -9.278 1.00 95.19 218 ASP A O 1
ATOM 1640 N N . GLU A 1 219 ? 18.381 -10.534 -9.882 1.00 94.12 219 GLU A N 1
ATOM 1641 C CA . GLU A 1 219 ? 17.544 -11.667 -10.321 1.00 94.12 219 GLU A CA 1
ATOM 1642 C C . GLU A 1 219 ? 16.715 -12.306 -9.189 1.00 94.12 219 GLU A C 1
ATOM 1644 O O . GLU A 1 219 ? 15.795 -13.084 -9.446 1.00 94.12 219 GLU A O 1
ATOM 1649 N N . THR A 1 220 ? 17.034 -11.997 -7.929 1.00 95.06 220 THR A N 1
ATOM 1650 C CA . THR A 1 220 ? 16.312 -12.491 -6.746 1.00 95.06 220 THR A CA 1
ATOM 1651 C C . THR A 1 220 ? 15.251 -11.509 -6.251 1.00 95.06 220 THR A C 1
ATOM 1653 O O . THR A 1 220 ? 14.448 -11.838 -5.372 1.00 95.06 220 THR A O 1
ATOM 1656 N N . SER A 1 221 ? 15.233 -10.304 -6.822 1.00 96.62 221 SER A N 1
ATOM 1657 C CA . SER A 1 221 ? 14.318 -9.227 -6.468 1.00 96.62 221 SER A CA 1
ATOM 1658 C C . SER A 1 221 ? 12.897 -9.484 -6.984 1.00 96.62 221 SER A C 1
ATOM 1660 O O . SER A 1 221 ? 12.614 -10.439 -7.712 1.00 96.62 221 SER A O 1
ATOM 1662 N N . LYS A 1 222 ? 11.948 -8.627 -6.593 1.00 94.56 222 LYS A N 1
ATOM 1663 C CA . LYS A 1 222 ? 10.541 -8.790 -6.982 1.00 94.56 222 LYS A CA 1
ATOM 1664 C C . LYS A 1 222 ? 10.380 -8.562 -8.480 1.00 94.56 222 LYS A C 1
ATOM 1666 O O . LYS A 1 222 ? 10.970 -7.644 -9.034 1.00 94.56 222 LYS A O 1
ATOM 1671 N N . ILE A 1 223 ? 9.539 -9.360 -9.131 1.00 94.00 223 ILE A N 1
ATOM 1672 C CA . ILE A 1 223 ? 9.273 -9.226 -10.566 1.00 94.00 223 ILE A CA 1
ATOM 1673 C C . ILE A 1 223 ? 8.100 -8.271 -10.781 1.00 94.00 223 ILE A C 1
ATOM 1675 O O . ILE A 1 223 ? 7.015 -8.484 -10.239 1.00 94.00 223 ILE A O 1
ATOM 1679 N N . PHE A 1 224 ? 8.301 -7.256 -11.614 1.00 93.44 224 PHE A N 1
ATOM 1680 C CA . PHE A 1 224 ? 7.250 -6.377 -12.101 1.00 93.44 224 PHE A CA 1
ATOM 1681 C C . PHE A 1 224 ? 6.603 -6.994 -13.346 1.00 93.44 224 PHE A C 1
ATOM 1683 O O . PHE A 1 224 ? 7.235 -7.132 -14.394 1.00 93.44 224 PHE A O 1
ATOM 1690 N N . ARG A 1 225 ? 5.328 -7.374 -13.238 1.00 87.81 225 ARG A N 1
ATOM 1691 C CA . ARG A 1 225 ? 4.541 -7.946 -14.342 1.00 87.81 225 ARG A CA 1
ATOM 1692 C C . ARG A 1 225 ? 3.444 -6.982 -14.777 1.00 87.81 225 ARG A C 1
ATOM 1694 O O . ARG A 1 225 ? 3.006 -6.146 -13.994 1.00 87.81 225 ARG A O 1
ATOM 1701 N N . GLY A 1 2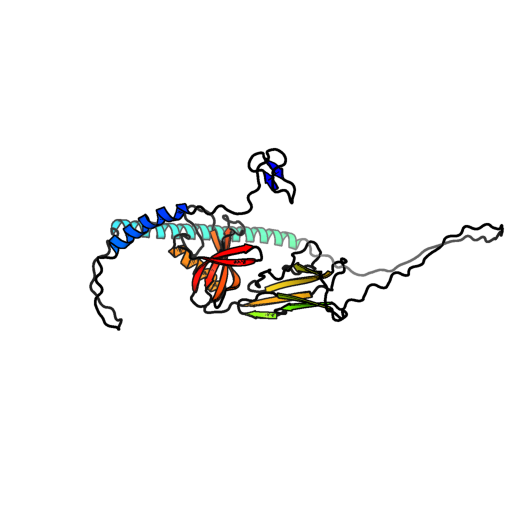26 ? 2.942 -7.138 -16.002 1.00 77.75 226 GLY A N 1
ATOM 1702 C CA . GLY A 1 226 ? 1.850 -6.300 -16.517 1.00 77.75 226 GLY A CA 1
ATOM 1703 C C . GLY A 1 226 ? 0.548 -6.379 -15.702 1.00 77.75 226 GLY A C 1
ATOM 1704 O O . GLY A 1 226 ? -0.245 -5.443 -15.725 1.00 77.75 226 GLY A O 1
ATOM 1705 N N . ASP A 1 227 ? 0.341 -7.463 -14.952 1.00 81.25 227 ASP A N 1
ATOM 1706 C CA . ASP A 1 227 ? -0.783 -7.669 -14.032 1.00 81.25 227 ASP A CA 1
ATOM 1707 C C . ASP A 1 227 ? -0.485 -7.246 -12.579 1.00 81.25 227 ASP A C 1
ATOM 1709 O O . ASP A 1 227 ? -1.341 -7.400 -11.708 1.00 81.25 227 ASP A O 1
ATOM 1713 N N . SER A 1 228 ? 0.704 -6.700 -12.296 1.00 84.94 228 SER A N 1
ATOM 1714 C CA . SER A 1 228 ? 1.069 -6.220 -10.959 1.00 84.94 228 SER A CA 1
ATOM 1715 C C . SER A 1 228 ? 0.349 -4.909 -10.629 1.00 84.94 228 SER A C 1
ATOM 1717 O O . SER A 1 228 ? 0.564 -3.875 -11.258 1.00 84.94 228 SER A O 1
ATOM 1719 N N . GLU A 1 229 ? -0.489 -4.922 -9.596 1.00 90.00 229 GLU A N 1
ATOM 1720 C CA . GLU A 1 229 ? -1.176 -3.747 -9.061 1.00 90.00 229 GLU A CA 1
ATOM 1721 C C . GLU A 1 229 ? -0.368 -3.107 -7.925 1.00 90.00 229 GLU A C 1
ATOM 1723 O O . GLU A 1 229 ? -0.722 -3.164 -6.743 1.00 90.00 229 GLU A O 1
ATOM 1728 N N . ILE A 1 230 ? 0.746 -2.472 -8.290 1.00 93.31 230 ILE A N 1
ATOM 1729 C CA . ILE A 1 230 ? 1.586 -1.749 -7.332 1.00 93.31 230 ILE A CA 1
ATOM 1730 C C . ILE A 1 230 ? 1.070 -0.319 -7.185 1.00 93.31 230 ILE A C 1
ATOM 1732 O O . ILE A 1 230 ? 1.421 0.578 -7.946 1.00 93.31 230 ILE A O 1
ATOM 1736 N N . TRP A 1 231 ? 0.226 -0.107 -6.185 1.00 95.25 231 TRP A N 1
ATOM 1737 C CA . TRP A 1 231 ? -0.162 1.231 -5.738 1.00 95.25 231 TRP A CA 1
ATOM 1738 C C . TRP A 1 231 ? 0.996 1.898 -4.986 1.00 95.25 231 TRP A C 1
ATOM 1740 O O . TRP A 1 231 ? 1.779 1.196 -4.363 1.00 95.25 231 TRP A O 1
ATOM 1750 N N . LEU A 1 232 ? 1.152 3.218 -5.023 1.00 96.31 232 LEU A N 1
ATOM 1751 C CA . LEU A 1 232 ? 2.145 3.901 -4.189 1.00 96.31 232 LEU A CA 1
ATOM 1752 C C . LEU A 1 232 ? 1.649 3.984 -2.731 1.00 96.31 232 LEU A C 1
ATOM 1754 O O . LEU A 1 232 ? 0.454 4.201 -2.502 1.00 96.31 232 LEU A O 1
ATOM 1758 N N . PRO A 1 233 ? 2.527 3.782 -1.729 1.00 96.69 233 PRO A N 1
ATOM 1759 C CA . PRO A 1 233 ? 2.178 4.040 -0.337 1.00 96.69 233 PRO A CA 1
ATOM 1760 C C . PRO A 1 233 ? 2.040 5.547 -0.093 1.00 96.69 233 PRO A C 1
ATOM 1762 O O . PRO A 1 233 ? 2.612 6.354 -0.823 1.00 96.69 233 PRO A O 1
ATOM 1765 N N . LEU A 1 234 ? 1.289 5.914 0.940 1.00 97.31 234 LEU A N 1
ATOM 1766 C CA . LEU A 1 234 ? 1.191 7.293 1.408 1.00 97.31 234 LEU A CA 1
ATOM 1767 C C . LEU A 1 234 ? 2.520 7.753 2.022 1.00 97.31 234 LEU A C 1
ATOM 1769 O O . LEU A 1 234 ? 3.234 6.981 2.660 1.00 97.31 234 LEU A O 1
ATOM 1773 N N . GLY A 1 235 ? 2.830 9.034 1.850 1.00 96.88 235 GLY A N 1
ATOM 1774 C CA . GLY A 1 235 ? 4.086 9.639 2.268 1.00 96.88 235 GLY A CA 1
ATOM 1775 C C . GLY A 1 235 ? 5.256 9.263 1.363 1.00 96.88 235 GLY A C 1
ATOM 1776 O O . GLY A 1 235 ? 5.104 9.005 0.166 1.00 96.88 235 GLY A O 1
ATOM 1777 N N . LYS A 1 236 ? 6.456 9.271 1.945 1.00 97.44 236 LYS A N 1
ATOM 1778 C CA . LYS A 1 236 ? 7.699 9.077 1.199 1.00 97.44 236 LYS A CA 1
ATOM 1779 C C . LYS A 1 236 ? 7.956 7.606 0.909 1.00 97.44 236 LYS A C 1
ATOM 1781 O O . LYS A 1 236 ? 7.892 6.777 1.812 1.00 97.44 236 LYS A O 1
ATOM 1786 N N . SER A 1 237 ? 8.332 7.298 -0.327 1.00 97.56 237 SER A N 1
ATOM 1787 C CA . SER A 1 237 ? 8.799 5.966 -0.716 1.00 97.56 237 SER A CA 1
ATOM 1788 C C . SER A 1 237 ? 9.875 6.040 -1.789 1.00 97.56 237 SER A C 1
ATOM 1790 O O . SER A 1 237 ? 9.947 7.015 -2.536 1.00 97.56 237 SER A O 1
ATOM 1792 N N . ARG A 1 238 ? 10.714 5.006 -1.851 1.00 97.81 238 ARG A N 1
ATOM 1793 C CA . ARG A 1 238 ? 11.772 4.872 -2.848 1.00 97.81 238 ARG A CA 1
ATOM 1794 C C . ARG A 1 238 ? 11.665 3.510 -3.512 1.00 97.81 238 ARG A C 1
ATOM 1796 O O . ARG A 1 238 ? 11.663 2.495 -2.829 1.00 97.81 238 ARG A O 1
ATOM 1803 N N . TYR A 1 239 ? 11.620 3.505 -4.835 1.00 97.94 239 TYR A N 1
ATOM 1804 C CA . TYR A 1 239 ? 11.648 2.292 -5.640 1.00 97.94 239 TYR A CA 1
ATOM 1805 C C . TYR A 1 239 ? 12.891 2.274 -6.522 1.00 97.94 239 TYR A C 1
ATOM 1807 O O . TYR A 1 239 ? 13.390 3.328 -6.923 1.00 97.94 239 TYR A O 1
ATOM 1815 N N . ALA A 1 240 ? 13.360 1.079 -6.857 1.00 97.94 240 ALA A N 1
ATOM 1816 C CA . ALA A 1 240 ? 14.348 0.879 -7.906 1.00 97.94 240 ALA A CA 1
ATOM 1817 C C . ALA A 1 240 ? 13.852 -0.188 -8.882 1.00 97.94 240 ALA A C 1
ATOM 1819 O O . ALA A 1 240 ? 13.228 -1.159 -8.460 1.00 97.94 240 ALA A O 1
ATOM 1820 N N . PHE A 1 241 ? 14.124 -0.008 -10.173 1.00 97.56 241 PHE A N 1
ATOM 1821 C CA . PHE A 1 241 ? 13.722 -0.920 -11.243 1.00 97.56 241 PHE A CA 1
ATOM 1822 C C . PHE A 1 241 ? 14.901 -1.255 -12.145 1.00 97.56 241 PHE A C 1
ATOM 1824 O O . PHE A 1 241 ? 15.763 -0.411 -12.380 1.00 97.56 241 PHE A O 1
ATOM 1831 N N . ARG A 1 242 ? 14.918 -2.470 -12.686 1.00 96.38 242 ARG A N 1
ATOM 1832 C CA . ARG A 1 242 ? 15.956 -2.919 -13.611 1.00 96.38 242 ARG A CA 1
ATOM 1833 C C . ARG A 1 242 ? 15.399 -3.922 -14.605 1.00 96.38 242 ARG A C 1
ATOM 1835 O O . ARG A 1 242 ? 14.593 -4.767 -14.228 1.00 96.38 242 ARG A O 1
ATOM 1842 N N . PHE A 1 243 ? 15.809 -3.824 -15.860 1.00 95.31 243 PHE A N 1
ATOM 1843 C CA . PHE A 1 243 ? 15.417 -4.763 -16.903 1.00 95.31 243 PHE A CA 1
ATOM 1844 C C . PHE A 1 243 ? 16.517 -5.801 -17.137 1.00 95.31 243 PHE A C 1
ATOM 1846 O O . PHE A 1 243 ? 17.696 -5.454 -17.114 1.00 95.31 243 PHE A O 1
ATOM 1853 N N . MET A 1 244 ? 16.113 -7.044 -17.387 1.00 93.31 244 MET A N 1
ATOM 1854 C CA . MET A 1 244 ? 16.978 -8.140 -17.810 1.00 93.31 244 MET A CA 1
ATOM 1855 C C . MET A 1 244 ? 16.444 -8.758 -19.098 1.00 93.31 244 MET A C 1
ATOM 1857 O O . MET A 1 244 ? 15.264 -9.115 -19.155 1.00 93.31 244 MET A O 1
ATOM 1861 N N . ASP A 1 245 ? 17.303 -8.928 -20.097 1.00 90.50 245 ASP A N 1
ATOM 1862 C CA . ASP A 1 245 ? 16.959 -9.660 -21.317 1.00 90.50 245 ASP A CA 1
ATOM 1863 C C . ASP A 1 245 ? 17.032 -11.193 -21.128 1.00 90.50 245 ASP A C 1
ATOM 1865 O O . ASP A 1 245 ? 17.362 -11.711 -20.061 1.00 90.50 245 ASP A O 1
ATOM 1869 N N . GLY A 1 246 ? 16.719 -11.952 -22.182 1.00 87.06 246 GLY A N 1
ATOM 1870 C CA . GLY A 1 246 ? 16.816 -13.418 -22.163 1.00 87.06 246 GLY A CA 1
ATOM 1871 C C . GLY A 1 246 ? 18.244 -13.981 -22.100 1.00 87.06 246 GLY A C 1
ATOM 1872 O O . GLY A 1 246 ? 18.404 -15.175 -21.857 1.00 87.06 246 GLY A O 1
ATOM 1873 N N . ASN A 1 247 ? 19.267 -13.148 -22.308 1.00 86.31 247 ASN A N 1
ATOM 1874 C CA . ASN A 1 247 ? 20.680 -13.530 -22.284 1.00 86.31 247 ASN A CA 1
ATOM 1875 C C . ASN A 1 247 ? 21.339 -13.245 -20.922 1.00 86.31 247 ASN A C 1
ATOM 1877 O O . ASN A 1 247 ? 22.517 -13.553 -20.741 1.00 86.31 247 ASN A O 1
ATOM 1881 N N . GLY A 1 248 ? 20.595 -12.671 -19.969 1.00 87.94 248 GLY A N 1
ATOM 1882 C CA . GLY A 1 248 ? 21.095 -12.283 -18.647 1.00 87.94 248 GLY A CA 1
ATOM 1883 C C . GLY A 1 248 ? 21.796 -10.922 -18.622 1.00 87.94 248 GLY A C 1
ATOM 1884 O O . GLY A 1 248 ? 22.384 -10.550 -17.608 1.00 87.94 248 GLY A O 1
ATOM 1885 N N . ASN A 1 249 ? 21.741 -10.155 -19.713 1.00 89.44 249 ASN A N 1
ATOM 1886 C CA . ASN A 1 249 ? 22.252 -8.792 -19.732 1.00 89.44 249 ASN A CA 1
ATOM 1887 C C . ASN A 1 249 ? 21.266 -7.868 -19.009 1.00 89.44 249 ASN A C 1
ATOM 1889 O O . ASN A 1 249 ? 20.048 -7.972 -19.168 1.00 89.44 249 ASN A O 1
ATOM 1893 N N . MET A 1 250 ? 21.807 -6.937 -18.228 1.00 91.06 250 MET A N 1
ATOM 1894 C CA . MET A 1 250 ? 21.041 -6.069 -17.338 1.00 91.06 250 MET A CA 1
ATOM 1895 C C . MET A 1 250 ? 21.126 -4.611 -17.776 1.00 91.06 250 MET A C 1
ATOM 1897 O O . MET A 1 250 ? 22.207 -4.118 -18.091 1.00 91.06 250 MET A O 1
ATOM 1901 N N . SER A 1 251 ? 19.999 -3.899 -17.742 1.00 93.19 251 SER A N 1
ATOM 1902 C CA . SER A 1 251 ? 19.983 -2.447 -17.926 1.00 93.19 251 SER A CA 1
ATOM 1903 C C . SER A 1 251 ? 20.659 -1.734 -16.754 1.00 93.19 251 SER A C 1
ATOM 1905 O O . SER A 1 251 ? 20.843 -2.304 -15.673 1.00 93.19 251 SER A O 1
ATOM 1907 N N . GLU A 1 252 ? 20.941 -0.444 -16.920 1.00 93.00 252 GLU A N 1
ATOM 1908 C CA . GLU A 1 252 ? 21.179 0.430 -15.770 1.00 93.00 252 GLU A CA 1
ATOM 1909 C C . GLU A 1 252 ? 19.927 0.474 -14.866 1.00 93.00 252 GLU A C 1
ATOM 1911 O O . GLU A 1 252 ? 18.796 0.409 -15.375 1.00 93.00 252 GLU A O 1
ATOM 1916 N N . PRO A 1 253 ? 20.093 0.549 -13.533 1.00 95.50 253 PRO A N 1
ATOM 1917 C CA . PRO A 1 253 ? 18.975 0.661 -12.607 1.00 95.50 253 PRO A CA 1
ATOM 1918 C C . PRO A 1 253 ? 18.339 2.061 -12.642 1.00 95.50 253 PRO A C 1
ATOM 1920 O O . PRO A 1 253 ? 19.019 3.087 -12.671 1.00 95.50 253 PRO A O 1
ATOM 1923 N N . VAL A 1 254 ? 17.008 2.104 -12.568 1.00 97.62 254 VAL A N 1
ATOM 1924 C CA . VAL A 1 254 ? 16.203 3.330 -12.487 1.00 97.62 254 VAL A CA 1
ATOM 1925 C C . VAL A 1 254 ? 15.697 3.509 -11.059 1.00 97.62 254 VAL A C 1
ATOM 1927 O O . VAL A 1 254 ? 14.900 2.707 -10.581 1.00 97.62 254 VAL A O 1
ATOM 1930 N N . TYR A 1 255 ? 16.123 4.582 -10.391 1.00 97.75 255 TYR A N 1
ATOM 1931 C CA . TYR A 1 255 ? 15.705 4.928 -9.028 1.00 97.75 255 TYR A CA 1
ATOM 1932 C C . TYR A 1 255 ? 14.632 6.019 -9.034 1.00 97.75 255 TYR A C 1
ATOM 1934 O O . TYR A 1 255 ? 14.764 7.021 -9.739 1.00 97.75 255 TYR A O 1
ATOM 1942 N N . LEU A 1 256 ? 13.580 5.844 -8.231 1.00 98.06 256 LEU A N 1
ATOM 1943 C CA . LEU A 1 256 ? 12.425 6.741 -8.188 1.00 98.06 256 LEU A CA 1
ATOM 1944 C C . LEU A 1 256 ? 12.031 7.049 -6.746 1.00 98.06 256 LEU A C 1
ATOM 1946 O O . LEU A 1 256 ? 11.697 6.151 -5.974 1.00 98.06 256 LEU A O 1
ATOM 1950 N N . ASP A 1 257 ? 12.046 8.338 -6.414 1.00 98.31 257 ASP A N 1
ATOM 1951 C CA . ASP A 1 257 ? 11.646 8.871 -5.115 1.00 98.31 257 ASP A CA 1
ATOM 1952 C C . ASP A 1 257 ? 10.267 9.528 -5.224 1.00 98.31 257 ASP A C 1
ATOM 1954 O O . ASP A 1 257 ? 10.050 10.431 -6.036 1.00 98.31 257 ASP A O 1
ATOM 1958 N N . TYR A 1 258 ? 9.333 9.083 -4.391 1.00 98.31 258 TYR A N 1
ATOM 1959 C CA . TYR A 1 258 ? 7.954 9.561 -4.366 1.00 98.31 258 TYR A CA 1
ATOM 1960 C C . TYR A 1 258 ? 7.613 10.186 -3.016 1.00 98.31 258 TYR A C 1
ATOM 1962 O O . TYR A 1 258 ? 8.128 9.767 -1.979 1.00 98.31 258 TYR A O 1
ATOM 1970 N N . ASP A 1 259 ? 6.696 11.152 -3.029 1.00 97.81 259 ASP A N 1
ATOM 1971 C CA . ASP A 1 259 ? 6.022 11.669 -1.833 1.00 97.81 259 ASP A CA 1
ATOM 1972 C C . ASP A 1 259 ? 4.519 11.784 -2.119 1.00 97.81 259 ASP A C 1
ATOM 1974 O O . ASP A 1 259 ? 4.080 12.690 -2.835 1.00 97.81 259 ASP A O 1
ATOM 1978 N N . LEU A 1 260 ? 3.740 10.811 -1.645 1.00 97.31 260 LEU A N 1
ATOM 1979 C CA . LEU A 1 260 ? 2.324 10.696 -1.971 1.00 97.31 260 LEU A CA 1
ATOM 1980 C C . LEU A 1 260 ? 1.433 11.273 -0.869 1.00 97.31 260 LEU A C 1
ATOM 1982 O O . LEU A 1 260 ? 1.322 10.719 0.224 1.00 97.31 260 LEU A O 1
ATOM 1986 N N . GLY A 1 261 ? 0.721 12.347 -1.183 1.00 96.19 261 GLY A N 1
ATOM 1987 C CA . GLY A 1 261 ? -0.336 12.880 -0.339 1.00 96.19 261 GLY A CA 1
ATOM 1988 C C . GLY A 1 261 ? -1.679 12.174 -0.536 1.00 96.19 261 GLY A C 1
ATOM 1989 O O . GLY A 1 261 ? -1.975 11.583 -1.579 1.00 96.19 261 GLY A O 1
ATOM 1990 N N . GLY A 1 262 ? -2.523 12.284 0.488 1.00 93.75 262 GLY A N 1
ATOM 1991 C CA . GLY A 1 262 ? -3.924 11.884 0.410 1.00 93.75 262 GLY A CA 1
ATOM 1992 C C . GLY A 1 262 ? -4.734 12.731 -0.584 1.00 93.75 262 GLY A C 1
ATOM 1993 O O . GLY A 1 262 ? -4.294 13.789 -1.034 1.00 93.75 262 GLY A O 1
ATOM 1994 N N . ALA A 1 263 ? -5.943 12.283 -0.908 1.00 92.75 263 ALA A N 1
ATOM 1995 C CA . ALA A 1 263 ? -6.927 13.037 -1.683 1.00 92.75 263 ALA A CA 1
ATOM 1996 C C . ALA A 1 263 ? -8.357 12.707 -1.223 1.00 92.75 263 ALA A C 1
ATOM 1998 O O . ALA A 1 263 ? -8.575 11.725 -0.515 1.00 92.75 263 ALA A O 1
ATOM 1999 N N . GLY A 1 264 ? -9.323 13.517 -1.657 1.00 93.31 264 GLY A N 1
ATOM 2000 C CA . GLY A 1 264 ? -10.739 13.365 -1.320 1.00 93.31 264 GLY A CA 1
ATOM 2001 C C . GLY A 1 264 ? -11.178 14.241 -0.144 1.00 93.31 264 GLY A C 1
ATOM 2002 O O . GLY A 1 264 ? -10.558 15.260 0.166 1.00 93.31 264 GLY A O 1
ATOM 2003 N N . ALA A 1 265 ? -12.271 13.844 0.498 1.00 94.75 265 ALA A N 1
ATOM 2004 C CA . ALA A 1 265 ? -12.951 14.569 1.565 1.00 94.75 265 ALA A CA 1
ATOM 2005 C C . ALA A 1 265 ? -12.239 14.510 2.929 1.00 94.75 265 ALA A C 1
ATOM 2007 O O . ALA A 1 265 ? -12.581 15.280 3.827 1.00 94.75 265 ALA A O 1
ATOM 2008 N N . CYS A 1 266 ? -11.272 13.607 3.115 1.00 94.19 266 CYS A N 1
ATOM 2009 C CA . CYS A 1 266 ? -10.551 13.445 4.376 1.00 94.19 266 CYS A CA 1
ATOM 2010 C C . CYS A 1 266 ? -9.051 13.205 4.168 1.00 94.19 266 CYS A C 1
ATOM 2012 O O . CYS A 1 266 ? -8.609 12.801 3.088 1.00 94.19 266 CYS A O 1
ATOM 2014 N N . SER A 1 267 ? -8.258 13.468 5.211 1.00 95.56 267 SER A N 1
ATOM 2015 C CA . SER A 1 267 ? -6.837 13.116 5.228 1.00 95.56 267 SER A CA 1
ATOM 2016 C C . SER A 1 267 ? -6.624 11.633 5.555 1.00 95.56 267 SER A C 1
ATOM 2018 O O . SER A 1 267 ? -7.514 10.956 6.067 1.00 95.56 267 SER A O 1
ATOM 2020 N N . ALA A 1 268 ? -5.406 11.133 5.334 1.00 96.50 268 ALA A N 1
ATOM 2021 C CA . ALA A 1 268 ? -5.009 9.778 5.720 1.00 96.50 268 ALA A CA 1
ATOM 2022 C C . ALA A 1 268 ? -5.213 9.495 7.226 1.00 96.50 268 ALA A C 1
ATOM 2024 O O . ALA A 1 268 ? -5.686 8.424 7.606 1.00 96.50 268 ALA A O 1
ATOM 2025 N N . ALA A 1 269 ? -4.901 10.472 8.085 1.00 96.25 269 ALA A N 1
ATOM 2026 C CA . ALA A 1 269 ? -5.102 10.354 9.529 1.00 96.25 269 ALA A CA 1
ATOM 2027 C C . ALA A 1 269 ? -6.595 10.352 9.895 1.00 96.25 269 ALA A C 1
ATOM 2029 O O . ALA A 1 269 ? -7.030 9.566 10.735 1.00 96.25 269 ALA A O 1
ATOM 2030 N N . ASP A 1 270 ? -7.397 11.183 9.225 1.00 97.19 270 ASP A N 1
ATOM 2031 C CA . ASP A 1 270 ? -8.847 11.193 9.422 1.00 97.19 270 ASP A CA 1
ATOM 2032 C C . ASP A 1 270 ? -9.477 9.872 8.977 1.00 97.19 270 ASP A C 1
ATOM 2034 O O . ASP A 1 270 ? -10.330 9.341 9.681 1.00 97.19 270 ASP A O 1
ATOM 2038 N N . ALA A 1 271 ? -9.029 9.291 7.859 1.00 98.25 271 ALA A N 1
ATOM 2039 C CA . ALA A 1 271 ? -9.472 7.974 7.406 1.00 98.25 271 ALA A CA 1
ATOM 2040 C C . ALA A 1 271 ? -9.205 6.886 8.463 1.00 98.25 271 ALA A C 1
ATOM 2042 O O . ALA A 1 271 ? -10.101 6.100 8.777 1.00 98.25 271 ALA A O 1
ATOM 2043 N N . ALA A 1 272 ? -8.018 6.878 9.080 1.00 98.25 272 ALA A N 1
ATOM 2044 C CA . ALA A 1 272 ? -7.719 5.975 10.194 1.00 98.25 272 ALA A CA 1
ATOM 2045 C C . ALA A 1 272 ? -8.678 6.185 11.383 1.00 98.25 272 ALA A C 1
ATOM 2047 O O . ALA A 1 272 ? -9.212 5.217 11.928 1.00 98.25 272 ALA A O 1
ATOM 2048 N N . ASN A 1 273 ? -8.988 7.438 11.728 1.00 98.00 273 ASN A N 1
ATOM 2049 C CA . ASN A 1 273 ? -9.960 7.754 12.778 1.00 98.00 273 ASN A CA 1
ATOM 2050 C C . ASN A 1 273 ? -11.385 7.295 12.418 1.00 98.00 273 ASN A C 1
ATOM 2052 O O . ASN A 1 273 ? -12.080 6.731 13.265 1.00 98.00 273 ASN A O 1
ATOM 2056 N N . TYR A 1 274 ? -11.823 7.471 11.168 1.00 98.12 274 TYR A N 1
ATOM 2057 C CA . TYR A 1 274 ? -13.123 6.977 10.701 1.00 98.12 274 TYR A CA 1
ATOM 2058 C C . TYR A 1 274 ? -13.220 5.452 10.774 1.00 98.12 274 TYR A C 1
ATOM 2060 O O . TYR A 1 274 ? -14.276 4.928 11.137 1.00 98.12 274 TYR A O 1
ATOM 2068 N N . CYS A 1 275 ? -12.130 4.736 10.488 1.00 98.38 275 CYS A N 1
ATOM 2069 C CA . CYS A 1 275 ? -12.051 3.290 10.683 1.00 98.38 275 CYS A CA 1
ATOM 2070 C C . CYS A 1 275 ? -12.253 2.914 12.155 1.00 98.38 275 CYS A C 1
ATOM 2072 O O . CYS A 1 275 ? -13.119 2.095 12.456 1.00 98.38 275 CYS A O 1
ATOM 2074 N N . ILE A 1 276 ? -11.537 3.565 13.077 1.00 98.50 276 ILE A N 1
ATOM 2075 C CA . ILE A 1 276 ? -11.679 3.331 14.524 1.00 98.50 276 ILE A CA 1
ATOM 2076 C C . ILE A 1 276 ? -13.130 3.545 14.975 1.00 98.50 276 ILE A C 1
ATOM 2078 O O . ILE A 1 276 ? -13.712 2.674 15.621 1.00 98.50 276 ILE A O 1
ATOM 2082 N N . VAL A 1 277 ? -13.753 4.664 14.591 1.00 97.94 277 VAL A N 1
ATOM 2083 C CA . VAL A 1 277 ? -15.152 4.961 14.948 1.00 97.94 277 VAL A CA 1
ATOM 2084 C C . VAL A 1 277 ? -16.109 3.889 14.416 1.00 97.94 277 VAL A C 1
ATOM 2086 O O . VAL A 1 277 ? -16.982 3.429 15.153 1.00 97.94 277 VAL A O 1
ATOM 2089 N N . ASN A 1 278 ? -15.934 3.449 13.167 1.00 97.81 278 ASN A N 1
ATOM 2090 C CA . ASN A 1 278 ? -16.771 2.408 12.564 1.00 97.81 278 ASN A CA 1
ATOM 2091 C C . ASN A 1 278 ? -16.622 1.044 13.252 1.00 97.81 278 ASN A C 1
ATOM 2093 O O . ASN A 1 278 ? -17.605 0.306 13.357 1.00 97.81 278 ASN A O 1
ATOM 2097 N N . LEU A 1 279 ? -15.420 0.713 13.725 1.00 97.62 279 LEU A N 1
ATOM 2098 C CA . LEU A 1 279 ? -15.148 -0.519 14.463 1.00 97.62 279 LEU A CA 1
ATOM 2099 C C . LEU A 1 279 ? -15.742 -0.490 15.876 1.00 97.62 279 LEU A C 1
ATOM 2101 O O . LEU A 1 279 ? -16.265 -1.507 16.334 1.00 97.62 279 LEU A O 1
ATOM 2105 N N . ILE A 1 280 ? -15.736 0.668 16.545 1.00 97.50 280 ILE A N 1
ATOM 2106 C CA . ILE A 1 280 ? -16.415 0.851 17.840 1.00 97.50 280 ILE A CA 1
ATOM 2107 C C . ILE A 1 280 ? -17.929 0.689 17.682 1.00 97.50 280 ILE A C 1
ATOM 2109 O O . ILE A 1 280 ? -18.558 -0.033 18.451 1.00 97.50 280 ILE A O 1
ATOM 2113 N N . GLN A 1 281 ? -18.524 1.319 16.663 1.00 96.19 281 GLN A N 1
ATOM 2114 C CA . GLN A 1 281 ? -19.970 1.237 16.410 1.00 96.19 281 GLN A CA 1
ATOM 2115 C C . GLN A 1 281 ? -20.463 -0.200 16.186 1.00 96.19 281 GLN A C 1
ATOM 2117 O O . GLN A 1 281 ? -21.610 -0.507 16.499 1.00 96.19 281 GLN A O 1
ATOM 2122 N N . ARG A 1 282 ? -19.591 -1.078 15.680 1.00 94.88 282 ARG A N 1
ATOM 2123 C CA . ARG A 1 282 ? -19.868 -2.505 15.450 1.00 94.88 282 ARG A CA 1
ATOM 2124 C C . ARG A 1 282 ? -19.445 -3.407 16.612 1.00 94.88 282 ARG A C 1
ATOM 2126 O O . ARG A 1 282 ? -19.555 -4.623 16.517 1.00 94.88 282 ARG A O 1
ATOM 2133 N N . GLY A 1 283 ? -18.950 -2.831 17.708 1.00 94.38 283 GLY A N 1
ATOM 2134 C CA . GLY A 1 283 ? -18.534 -3.566 18.903 1.00 94.38 283 GLY A CA 1
ATOM 2135 C C . GLY A 1 283 ? -17.232 -4.359 18.751 1.00 94.38 283 GLY A C 1
ATOM 2136 O O . GLY A 1 283 ? -16.940 -5.193 19.606 1.00 94.38 283 GLY A O 1
ATOM 2137 N N . VAL A 1 284 ? -16.450 -4.115 17.693 1.00 95.81 284 VAL A N 1
ATOM 2138 C CA . VAL A 1 284 ? -15.128 -4.739 17.504 1.00 95.81 284 VAL A CA 1
ATOM 2139 C C . VAL A 1 284 ? -14.116 -4.118 18.464 1.00 95.81 284 VAL A C 1
ATOM 2141 O O . VAL A 1 284 ? -13.383 -4.831 19.145 1.00 95.81 284 VAL A O 1
ATOM 2144 N N . LEU A 1 285 ? -14.108 -2.785 18.547 1.00 97.44 285 LEU A N 1
ATOM 2145 C CA . LEU A 1 285 ? -13.310 -2.026 19.507 1.00 97.44 285 LEU A CA 1
ATOM 2146 C C . LEU A 1 285 ? -14.178 -1.558 20.676 1.00 97.44 285 LEU A C 1
ATOM 2148 O O . LEU A 1 285 ? -15.326 -1.158 20.496 1.00 97.44 285 LEU A O 1
ATOM 2152 N N . ALA A 1 286 ? -13.604 -1.565 21.875 1.00 96.12 286 ALA A N 1
ATOM 2153 C CA . ALA A 1 286 ? -14.239 -1.052 23.082 1.00 96.12 286 ALA A CA 1
ATOM 2154 C C . ALA A 1 286 ? -14.128 0.479 23.195 1.00 96.12 286 ALA A C 1
ATOM 2156 O O . ALA A 1 286 ? -15.008 1.117 23.771 1.00 96.12 286 ALA A O 1
ATOM 2157 N N . ASP A 1 287 ? -13.055 1.070 22.661 1.00 96.94 287 ASP A N 1
ATOM 2158 C CA . ASP A 1 287 ? -12.797 2.507 22.717 1.00 96.94 287 ASP A CA 1
ATOM 2159 C C . ASP A 1 287 ? -11.883 2.999 21.578 1.00 96.94 287 ASP A C 1
ATOM 2161 O O . ASP A 1 287 ? -11.392 2.229 20.750 1.00 96.94 287 ASP A O 1
ATOM 2165 N N . VAL A 1 288 ? -11.655 4.316 21.548 1.00 96.94 288 VAL A N 1
ATOM 2166 C CA . VAL A 1 288 ? -10.814 5.003 20.550 1.00 96.94 288 VAL A CA 1
ATOM 2167 C C . VAL A 1 288 ? -9.317 4.733 20.704 1.00 96.94 288 VAL A C 1
ATOM 2169 O O . VAL A 1 288 ? -8.544 5.097 19.824 1.00 96.94 288 VAL A O 1
ATOM 2172 N N . TYR A 1 289 ? -8.899 4.112 21.807 1.00 95.69 289 TYR A N 1
ATOM 2173 C CA . TYR A 1 289 ? -7.505 3.761 22.070 1.00 95.69 289 TYR A CA 1
ATOM 2174 C C . TYR A 1 289 ? -7.161 2.354 21.566 1.00 95.69 289 TYR A C 1
ATOM 2176 O O . TYR A 1 289 ? -6.025 1.906 21.725 1.00 95.69 289 TYR A O 1
ATOM 2184 N N . GLY A 1 290 ? -8.122 1.670 20.937 1.00 95.88 290 GLY A N 1
ATOM 2185 C CA . GLY A 1 290 ? -7.891 0.387 20.290 1.00 95.88 290 GLY A CA 1
ATOM 2186 C C . GLY A 1 290 ? -7.976 -0.808 21.230 1.00 95.88 290 GLY A C 1
ATOM 2187 O O . GLY A 1 290 ? -7.439 -1.867 20.905 1.00 95.88 290 GLY A O 1
ATOM 2188 N N . HIS A 1 291 ? -8.618 -0.673 22.393 1.00 96.12 291 HIS A N 1
ATOM 2189 C CA . HIS A 1 291 ? -8.843 -1.819 23.271 1.00 96.12 291 HIS A CA 1
ATOM 2190 C C . HIS A 1 291 ? -9.931 -2.740 22.715 1.00 96.12 291 HIS A C 1
ATOM 2192 O O . HIS A 1 291 ? -10.924 -2.290 22.145 1.00 96.12 291 HIS A O 1
ATOM 2198 N N . VAL A 1 292 ? -9.767 -4.041 22.945 1.00 95.38 292 VAL A N 1
ATOM 2199 C CA . VAL A 1 292 ? -10.764 -5.078 22.648 1.00 95.38 292 VAL A CA 1
ATOM 2200 C C . VAL A 1 292 ? -11.106 -5.794 23.950 1.00 95.38 292 VAL A C 1
ATOM 2202 O O . VAL A 1 292 ? -10.223 -6.078 24.761 1.00 95.38 292 VAL A O 1
ATOM 2205 N N . LEU A 1 293 ? -12.387 -6.098 24.169 1.00 88.19 293 LEU A N 1
ATOM 2206 C CA . LEU A 1 293 ? -12.831 -6.787 25.381 1.00 88.19 293 LEU A CA 1
ATOM 2207 C C . LEU A 1 293 ? -12.133 -8.147 25.529 1.00 88.19 293 LEU A C 1
ATOM 2209 O O . LEU A 1 293 ? -12.148 -8.971 24.619 1.00 88.19 293 LEU A O 1
ATOM 2213 N N . GLY A 1 294 ? -11.530 -8.387 26.695 1.00 88.00 294 GLY A N 1
ATOM 2214 C CA . GLY A 1 294 ? -10.817 -9.635 26.990 1.00 88.00 294 GLY A CA 1
ATOM 2215 C C . GLY A 1 294 ? -9.396 -9.726 26.416 1.00 88.00 294 GLY A C 1
ATOM 2216 O O . GLY A 1 294 ? -8.711 -10.709 26.688 1.00 88.00 294 GLY A O 1
ATOM 2217 N N . SER A 1 295 ? -8.928 -8.711 25.685 1.00 91.38 295 SER A N 1
ATOM 2218 C CA . SER A 1 295 ? -7.530 -8.578 25.263 1.00 91.38 295 SER A CA 1
ATOM 2219 C C . SER A 1 295 ? -6.774 -7.637 26.201 1.00 91.38 295 SER A C 1
ATOM 2221 O O . SER A 1 295 ? -7.321 -6.638 26.662 1.00 91.38 295 SER A O 1
ATOM 2223 N N . LEU A 1 296 ? -5.504 -7.946 26.474 1.00 90.00 296 LEU A N 1
ATOM 2224 C CA . LEU A 1 296 ? -4.607 -7.047 27.210 1.00 90.00 296 LEU A CA 1
ATOM 2225 C C . LEU A 1 296 ? -3.847 -6.087 26.286 1.00 90.00 296 LEU A C 1
ATOM 2227 O O . LEU A 1 296 ? -3.368 -5.062 26.759 1.00 90.00 296 LEU A O 1
ATOM 2231 N N . GLY A 1 297 ? -3.705 -6.422 25.002 1.00 94.31 297 GLY A N 1
ATOM 2232 C CA . GLY A 1 297 ? -3.031 -5.571 24.024 1.00 94.31 297 GLY A CA 1
ATOM 2233 C C . GLY A 1 297 ? -3.960 -4.556 23.361 1.00 94.31 297 GLY A C 1
ATOM 2234 O O . GLY A 1 297 ? -5.182 -4.599 23.532 1.00 94.31 297 GLY A O 1
ATOM 2235 N N . THR A 1 298 ? -3.363 -3.666 22.575 1.00 96.81 298 THR A N 1
ATOM 2236 C CA . THR A 1 298 ? -4.055 -2.597 21.845 1.00 96.81 298 THR A CA 1
ATOM 2237 C C . THR A 1 298 ? -3.912 -2.767 20.338 1.00 96.81 298 THR A C 1
ATOM 2239 O O . THR A 1 298 ? -2.905 -3.281 19.842 1.00 96.81 298 THR A O 1
ATOM 2242 N N . PHE A 1 299 ? -4.930 -2.322 19.606 1.00 97.94 299 PHE A N 1
ATOM 2243 C CA . PHE A 1 299 ? -4.952 -2.308 18.149 1.00 97.94 299 PHE A CA 1
ATOM 2244 C C . PHE A 1 299 ? -4.801 -0.882 17.62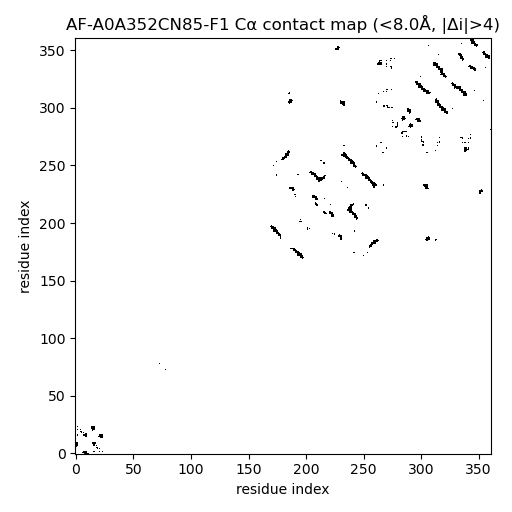1 1.00 97.94 299 PHE A C 1
ATOM 2246 O O . PHE A 1 299 ? -5.529 0.020 18.027 1.00 97.94 299 PHE A O 1
ATOM 2253 N N . THR A 1 300 ? -3.874 -0.673 16.693 1.00 98.06 300 THR A N 1
ATOM 2254 C CA . THR A 1 300 ? -3.656 0.615 16.026 1.00 98.06 300 THR A CA 1
ATOM 2255 C C . THR A 1 300 ? -3.922 0.497 14.534 1.00 98.06 300 THR A C 1
ATOM 2257 O O . THR A 1 300 ? -3.704 -0.559 13.940 1.00 98.06 300 THR A O 1
ATOM 2260 N N . TYR A 1 301 ? -4.363 1.596 13.929 1.00 98.25 301 TYR A N 1
ATOM 2261 C CA . TYR A 1 301 ? -4.828 1.638 12.548 1.00 98.25 301 TYR A CA 1
ATOM 2262 C C . TYR A 1 301 ? -4.112 2.758 11.810 1.00 98.25 301 TYR A C 1
ATOM 2264 O O . TYR A 1 301 ? -4.085 3.892 12.283 1.00 98.25 301 TYR A O 1
ATOM 2272 N N . GLU A 1 302 ? -3.547 2.442 10.652 1.00 98.00 302 GLU A N 1
ATOM 2273 C CA . GLU A 1 302 ? -2.788 3.397 9.848 1.00 98.00 302 GLU A CA 1
ATOM 2274 C C . GLU A 1 302 ? -3.199 3.290 8.382 1.00 98.00 302 GLU A C 1
ATOM 2276 O O . GLU A 1 302 ? -3.282 2.190 7.832 1.00 98.00 302 GLU A O 1
ATOM 2281 N N . ALA A 1 303 ? -3.468 4.431 7.747 1.00 98.00 303 ALA A N 1
ATOM 2282 C CA . ALA A 1 303 ? -3.688 4.489 6.310 1.00 98.00 303 ALA A CA 1
ATOM 2283 C C . ALA A 1 303 ? -2.346 4.311 5.586 1.00 98.00 303 ALA A C 1
ATOM 2285 O O . ALA A 1 303 ? -1.490 5.189 5.616 1.00 98.00 303 ALA A O 1
ATOM 2286 N N . GLU A 1 304 ? -2.172 3.164 4.933 1.00 95.94 304 GLU A N 1
ATOM 2287 C CA . GLU A 1 304 ? -0.911 2.774 4.297 1.00 95.94 304 GLU A CA 1
ATOM 2288 C C . GLU A 1 304 ? -0.824 3.315 2.865 1.00 95.94 304 GLU A C 1
ATOM 2290 O O . GLU A 1 304 ? 0.246 3.704 2.401 1.00 95.94 304 GLU A O 1
ATOM 2295 N N . ARG A 1 305 ? -1.945 3.318 2.129 1.00 95.81 305 ARG A N 1
ATOM 2296 C CA . ARG A 1 305 ? -1.983 3.619 0.685 1.00 95.81 305 ARG A CA 1
ATOM 2297 C C . ARG A 1 305 ? -3.333 4.189 0.264 1.00 95.81 305 ARG A C 1
ATOM 2299 O O . ARG A 1 305 ? -4.333 4.006 0.961 1.00 95.81 305 ARG A O 1
ATOM 2306 N N . MET A 1 306 ? -3.376 4.786 -0.927 1.00 96.62 306 MET A N 1
ATOM 2307 C CA . MET A 1 306 ? -4.624 5.054 -1.645 1.00 96.62 306 MET A CA 1
ATOM 2308 C C . MET A 1 306 ? -4.748 4.168 -2.881 1.00 96.62 306 MET A C 1
ATOM 2310 O O . MET A 1 306 ? -3.814 4.060 -3.673 1.00 96.62 306 MET A O 1
ATOM 2314 N N . VAL A 1 307 ? -5.921 3.568 -3.060 1.00 96.56 307 VAL A N 1
ATOM 2315 C CA . VAL A 1 307 ? -6.214 2.622 -4.140 1.00 96.56 307 VAL A CA 1
ATOM 2316 C C . VAL A 1 307 ? -7.418 3.105 -4.933 1.00 96.56 307 VAL A C 1
ATOM 2318 O O . VAL A 1 307 ? -8.464 3.410 -4.362 1.00 96.56 307 VAL A O 1
ATOM 2321 N N . GLY A 1 308 ? -7.281 3.158 -6.255 1.00 93.88 308 GLY A N 1
ATOM 2322 C CA . GLY A 1 308 ? -8.390 3.421 -7.166 1.00 93.88 308 GLY A CA 1
ATOM 2323 C C . GLY A 1 308 ? -9.104 2.126 -7.553 1.00 93.88 308 GLY A C 1
ATOM 2324 O O . GLY A 1 308 ? -8.462 1.164 -7.968 1.00 93.88 308 GLY A O 1
ATOM 2325 N N . SER A 1 309 ? -10.432 2.104 -7.459 1.00 91.00 309 SER A N 1
ATOM 2326 C CA . SER A 1 309 ? -11.274 1.010 -7.950 1.00 91.00 309 SER A CA 1
ATOM 2327 C C . SER A 1 309 ? -12.500 1.577 -8.663 1.00 91.00 309 SER A C 1
ATOM 2329 O O . SER A 1 309 ? -13.374 2.201 -8.057 1.00 91.00 309 SER A O 1
ATOM 2331 N N . GLY A 1 310 ? -12.541 1.405 -9.988 1.00 87.50 310 GLY A N 1
ATOM 2332 C CA . GLY A 1 310 ? -13.535 2.056 -10.840 1.00 87.50 310 GLY A CA 1
ATOM 2333 C C . GLY A 1 310 ? -13.434 3.581 -10.749 1.00 87.50 310 GLY A C 1
ATOM 2334 O O . GLY A 1 310 ? -12.369 4.150 -10.968 1.00 87.50 310 GLY A O 1
ATOM 2335 N N . SER A 1 311 ? -14.543 4.242 -10.416 1.00 88.88 311 SER A N 1
ATOM 2336 C CA . SER A 1 311 ? -14.600 5.697 -10.212 1.00 88.88 311 SER A CA 1
ATOM 2337 C C . SER A 1 311 ? -14.335 6.127 -8.766 1.00 88.88 311 SER A C 1
ATOM 2339 O O . SER A 1 311 ? -14.518 7.299 -8.444 1.00 88.88 311 SER A O 1
ATOM 2341 N N . ARG A 1 312 ? -14.003 5.189 -7.874 1.00 93.00 312 ARG A N 1
ATOM 2342 C CA . ARG A 1 312 ? -13.842 5.441 -6.440 1.00 93.00 312 ARG A CA 1
ATOM 2343 C C . ARG A 1 312 ? -12.387 5.310 -6.028 1.00 93.00 312 ARG A C 1
ATOM 2345 O O . ARG A 1 312 ? -11.630 4.532 -6.608 1.00 93.00 312 ARG A O 1
ATOM 2352 N N . SER A 1 313 ? -12.027 6.058 -4.997 1.00 95.69 313 SER A N 1
ATOM 2353 C CA . SER A 1 313 ? -10.709 6.014 -4.372 1.00 95.69 313 SER A CA 1
ATOM 2354 C C . SER A 1 313 ? -10.875 5.632 -2.912 1.00 95.69 313 SER A C 1
ATOM 2356 O O . SER A 1 313 ? -11.791 6.114 -2.253 1.00 95.69 313 SER A O 1
ATOM 2358 N N . TYR A 1 314 ? -9.992 4.782 -2.410 1.00 97.62 314 TYR A N 1
ATOM 2359 C CA . TYR A 1 314 ? -10.061 4.254 -1.056 1.00 97.62 314 TYR A CA 1
ATOM 2360 C C . TYR A 1 314 ? -8.740 4.475 -0.340 1.00 97.62 314 TYR A C 1
ATOM 2362 O O . TYR A 1 314 ? -7.683 4.155 -0.882 1.00 97.62 314 TYR A O 1
ATOM 2370 N N . TYR A 1 315 ? -8.805 4.955 0.897 1.00 98.38 315 TYR A N 1
ATOM 2371 C CA . TYR A 1 315 ? -7.710 4.799 1.843 1.00 98.38 315 TYR A CA 1
ATOM 2372 C C . TYR A 1 315 ? -7.712 3.360 2.341 1.00 98.38 315 TYR A C 1
ATOM 2374 O O . TYR A 1 315 ? -8.691 2.931 2.947 1.00 98.38 315 TYR A O 1
ATOM 2382 N N . VAL A 1 316 ? -6.632 2.621 2.091 1.00 98.19 316 VAL A N 1
ATOM 2383 C CA . VAL A 1 316 ? -6.438 1.280 2.652 1.00 98.19 316 VAL A CA 1
ATOM 2384 C C . VAL A 1 316 ? -5.772 1.417 4.010 1.00 98.19 316 VAL A C 1
ATOM 2386 O O . VAL A 1 316 ? -4.711 2.030 4.135 1.00 98.19 316 VAL A O 1
ATOM 2389 N N . ILE A 1 317 ? -6.408 0.840 5.021 1.00 98.56 317 ILE A N 1
ATOM 2390 C CA . ILE A 1 317 ? -6.037 0.971 6.424 1.00 98.56 317 ILE A CA 1
ATOM 2391 C C . ILE A 1 317 ? -5.584 -0.384 6.935 1.00 98.56 317 ILE A C 1
ATOM 2393 O O . ILE A 1 317 ? -6.305 -1.378 6.830 1.00 98.56 317 ILE A O 1
ATOM 2397 N N . LYS A 1 318 ? -4.384 -0.409 7.500 1.00 98.25 318 LYS A N 1
ATOM 2398 C CA . LYS A 1 318 ? -3.750 -1.604 8.034 1.00 98.25 318 LYS A CA 1
ATOM 2399 C C . LYS A 1 318 ? -3.857 -1.623 9.545 1.00 98.25 318 LYS A C 1
ATOM 2401 O O . LYS A 1 318 ? -3.644 -0.608 10.208 1.00 98.25 318 LYS A O 1
ATOM 2406 N N . GLU A 1 319 ? -4.199 -2.789 10.068 1.00 98.12 319 GLU A N 1
ATOM 2407 C CA . GLU A 1 319 ? -4.319 -3.026 11.498 1.00 98.12 319 GLU A CA 1
ATOM 2408 C C . GLU A 1 319 ? -3.028 -3.630 12.053 1.00 98.12 319 GLU A C 1
ATOM 2410 O O . GLU A 1 319 ? -2.427 -4.550 11.483 1.00 98.12 319 GLU A O 1
ATOM 2415 N N . TYR A 1 320 ? -2.627 -3.118 13.209 1.00 98.19 320 TYR A N 1
ATOM 2416 C CA . TYR A 1 320 ? -1.497 -3.612 13.972 1.00 98.19 320 TYR A CA 1
ATOM 2417 C C . TYR A 1 320 ? -1.934 -3.921 15.394 1.00 98.19 320 TYR A C 1
ATOM 2419 O O . TYR A 1 320 ? -2.708 -3.175 15.983 1.00 98.19 320 TYR A O 1
ATOM 2427 N N . TYR A 1 321 ? -1.390 -4.990 15.959 1.00 97.44 321 TYR A N 1
ATOM 2428 C CA . TYR A 1 321 ? -1.579 -5.365 17.351 1.00 97.44 321 TYR A CA 1
ATOM 2429 C C . TYR A 1 321 ? -0.279 -5.165 18.128 1.00 97.44 321 TYR A C 1
ATOM 2431 O O . TYR A 1 321 ? 0.799 -5.549 17.663 1.00 97.44 321 TYR A O 1
ATOM 2439 N N . SER A 1 322 ? -0.390 -4.591 19.322 1.00 97.00 322 SER A N 1
ATOM 2440 C CA . SER A 1 322 ? 0.713 -4.435 20.267 1.00 97.00 322 SER A CA 1
ATOM 2441 C C . SER A 1 322 ? 0.360 -5.111 21.587 1.00 97.00 322 SER A C 1
ATOM 2443 O O . SER A 1 322 ? -0.622 -4.751 22.236 1.00 97.00 322 SER A O 1
ATOM 2445 N N . ASP A 1 323 ? 1.191 -6.059 22.020 1.00 95.06 323 ASP A N 1
ATOM 2446 C CA . ASP A 1 323 ? 1.165 -6.527 23.407 1.00 95.06 323 ASP A CA 1
ATOM 2447 C C . ASP A 1 323 ? 1.508 -5.367 24.363 1.00 95.06 323 ASP A C 1
ATOM 2449 O O . ASP A 1 323 ? 2.179 -4.415 23.949 1.00 95.06 323 ASP A O 1
ATOM 2453 N N . PRO A 1 324 ? 1.122 -5.428 25.650 1.00 93.69 324 PRO A N 1
ATOM 2454 C CA . PRO A 1 324 ? 1.521 -4.425 26.634 1.00 93.69 324 PRO A CA 1
ATOM 2455 C C . PRO A 1 324 ? 3.040 -4.180 26.638 1.00 93.69 324 PRO A C 1
ATOM 2457 O O . PRO A 1 324 ? 3.823 -5.054 27.008 1.00 93.69 324 PRO A O 1
ATOM 2460 N N . GLY A 1 325 ? 3.462 -2.983 26.217 1.00 87.62 325 GLY A N 1
ATOM 2461 C CA . GLY A 1 325 ? 4.877 -2.601 26.106 1.00 87.62 325 GLY A CA 1
ATOM 2462 C C . GLY A 1 325 ? 5.638 -3.213 24.919 1.00 87.62 325 GLY A C 1
ATOM 2463 O O . GLY A 1 325 ? 6.853 -3.041 24.829 1.00 87.62 325 GLY A O 1
ATOM 2464 N N . GLY A 1 326 ? 4.955 -3.929 24.025 1.00 91.25 326 GLY A N 1
ATOM 2465 C CA . GLY A 1 326 ? 5.517 -4.503 22.807 1.00 91.25 326 GLY A CA 1
ATOM 2466 C C . GLY A 1 326 ? 5.501 -3.539 21.618 1.00 91.25 326 GLY A C 1
ATOM 2467 O O . GLY A 1 326 ? 4.845 -2.500 21.634 1.00 91.25 326 GLY A O 1
ATOM 2468 N N . SER A 1 327 ? 6.229 -3.904 20.561 1.00 93.56 327 SER A N 1
ATOM 2469 C CA . SER A 1 327 ? 6.172 -3.202 19.275 1.00 93.56 327 SER A CA 1
ATOM 2470 C C . SER A 1 327 ? 4.951 -3.643 18.454 1.00 93.56 327 SER A C 1
ATOM 2472 O O . SER A 1 327 ? 4.605 -4.830 18.507 1.00 93.56 327 SER A O 1
ATOM 2474 N N . PRO A 1 328 ? 4.350 -2.744 17.651 1.00 95.06 328 PRO A N 1
ATOM 2475 C CA . PRO A 1 328 ? 3.229 -3.085 16.781 1.00 95.06 328 PRO A CA 1
ATOM 2476 C C . PRO A 1 328 ? 3.599 -4.159 15.757 1.00 95.06 328 PRO A C 1
ATOM 2478 O O . PRO A 1 328 ? 4.648 -4.089 15.114 1.00 95.06 328 PRO A O 1
ATOM 2481 N N . LYS A 1 329 ? 2.719 -5.147 15.583 1.00 96.62 329 LYS A N 1
ATOM 2482 C CA . LYS A 1 329 ? 2.844 -6.213 14.581 1.00 96.62 329 LYS A CA 1
ATOM 2483 C C . LYS A 1 329 ? 1.615 -6.220 13.679 1.00 96.62 329 LYS A C 1
ATOM 2485 O O . LYS A 1 329 ? 0.506 -6.136 14.203 1.00 96.62 329 LYS A O 1
ATOM 2490 N N . PRO A 1 330 ? 1.776 -6.340 12.352 1.00 95.94 330 PRO A N 1
ATOM 2491 C CA . PRO A 1 330 ? 0.634 -6.381 11.450 1.00 95.94 330 PRO A CA 1
ATOM 2492 C C . PRO A 1 330 ? -0.221 -7.616 11.744 1.00 95.94 330 PRO A C 1
ATOM 2494 O O . PRO A 1 330 ? 0.308 -8.721 11.872 1.00 95.94 330 PRO A O 1
ATOM 2497 N N . THR A 1 331 ? -1.537 -7.438 11.834 1.00 96.06 331 THR A N 1
ATOM 2498 C CA . THR A 1 331 ? -2.474 -8.552 12.079 1.00 96.06 331 THR A CA 1
ATOM 2499 C C . THR A 1 331 ? -2.859 -9.277 10.791 1.00 96.06 331 THR A C 1
ATOM 2501 O O . THR A 1 331 ? -3.342 -10.406 10.827 1.00 96.06 331 THR A O 1
ATOM 2504 N N . GLY A 1 332 ? -2.644 -8.623 9.645 1.00 94.56 332 GLY A N 1
ATOM 2505 C CA . GLY A 1 332 ? -3.121 -9.060 8.334 1.00 94.56 332 GLY A CA 1
ATOM 2506 C C . GLY A 1 332 ? -4.539 -8.584 8.008 1.00 94.56 332 GLY A C 1
ATOM 2507 O O . GLY A 1 332 ? -4.975 -8.743 6.870 1.00 94.56 332 GLY A O 1
ATOM 2508 N N . ASN A 1 333 ? -5.250 -7.964 8.958 1.00 95.75 333 ASN A N 1
ATOM 2509 C CA . ASN A 1 333 ? -6.532 -7.333 8.671 1.00 95.75 333 ASN A CA 1
ATOM 2510 C C . ASN A 1 333 ? -6.325 -6.004 7.945 1.00 95.75 333 ASN A C 1
ATOM 2512 O O . ASN A 1 333 ? -5.481 -5.184 8.320 1.00 95.75 333 ASN A O 1
ATOM 2516 N N . LEU A 1 334 ? -7.138 -5.804 6.910 1.00 97.69 334 LEU A N 1
ATOM 2517 C CA . LEU A 1 334 ? -7.196 -4.576 6.141 1.00 97.69 334 LEU A CA 1
ATOM 2518 C C . LEU A 1 334 ? -8.633 -4.062 6.119 1.00 97.69 334 LEU A C 1
ATOM 2520 O O . LEU A 1 334 ? -9.597 -4.816 5.955 1.00 97.69 334 LEU A O 1
ATOM 2524 N N . TYR A 1 335 ? -8.752 -2.752 6.229 1.00 98.38 335 TYR A N 1
ATOM 2525 C CA . TYR A 1 335 ? -9.997 -2.015 6.094 1.00 98.38 335 TYR A CA 1
ATOM 2526 C C . TYR A 1 335 ? -9.831 -0.961 5.010 1.00 98.38 335 TYR A C 1
ATOM 2528 O O . TYR A 1 335 ? -8.718 -0.686 4.554 1.00 98.38 335 TYR A O 1
ATOM 2536 N N . ALA A 1 336 ? -10.935 -0.365 4.588 1.00 98.12 336 ALA A N 1
ATOM 2537 C CA . ALA A 1 336 ? -10.885 0.760 3.682 1.00 98.12 336 ALA A CA 1
ATOM 2538 C C . ALA A 1 336 ? -11.972 1.789 3.968 1.00 98.12 336 ALA A C 1
ATOM 2540 O O . ALA A 1 336 ? -13.096 1.454 4.350 1.00 98.12 336 ALA A O 1
ATOM 2541 N N . ILE A 1 337 ? -11.603 3.050 3.756 1.00 98.31 337 ILE A N 1
ATOM 2542 C CA . ILE A 1 337 ? -12.498 4.203 3.796 1.00 98.31 337 ILE A CA 1
ATOM 2543 C C . ILE A 1 337 ? -12.547 4.796 2.394 1.00 98.31 337 ILE A C 1
ATOM 2545 O O . ILE A 1 337 ? -11.510 5.151 1.832 1.00 98.31 337 ILE A O 1
ATOM 2549 N N . ASP A 1 338 ? -13.746 4.890 1.827 1.00 97.25 338 ASP A N 1
ATOM 2550 C CA . ASP A 1 338 ? -13.986 5.629 0.588 1.00 97.25 338 ASP A CA 1
ATOM 2551 C C . ASP A 1 338 ? -13.601 7.099 0.807 1.00 97.25 338 ASP A C 1
ATOM 2553 O O . ASP A 1 338 ? -14.091 7.758 1.727 1.00 97.25 338 ASP A O 1
ATOM 2557 N N . ALA A 1 339 ? -12.684 7.598 -0.016 1.00 96.56 339 ALA A N 1
ATOM 2558 C CA . ALA A 1 339 ? -12.083 8.911 0.156 1.00 96.56 339 ALA A CA 1
ATOM 2559 C C . ALA A 1 339 ? -13.083 10.059 -0.044 1.00 96.56 339 ALA A C 1
ATOM 2561 O O . ALA A 1 339 ? -12.820 11.161 0.422 1.00 96.56 339 ALA A O 1
ATOM 2562 N N . GLU A 1 340 ? -14.216 9.828 -0.713 1.00 94.75 340 GLU A N 1
ATOM 2563 C CA . GLU A 1 340 ? -15.199 10.869 -1.028 1.00 94.75 340 GLU A CA 1
ATOM 2564 C C . GLU A 1 340 ? -16.386 10.852 -0.064 1.00 94.75 340 GLU A C 1
ATOM 2566 O O . GLU A 1 340 ? -16.769 11.884 0.482 1.00 94.75 340 GLU A O 1
ATOM 2571 N N . ASN A 1 341 ? -16.985 9.680 0.158 1.00 94.75 341 ASN A N 1
ATOM 2572 C CA . ASN A 1 341 ? -18.210 9.557 0.960 1.00 94.75 341 ASN A CA 1
ATOM 2573 C C . ASN A 1 341 ? -17.984 8.964 2.359 1.00 94.75 341 ASN A C 1
ATOM 2575 O O . ASN A 1 341 ? -18.945 8.817 3.112 1.00 94.75 341 ASN A O 1
ATOM 2579 N N . LEU A 1 342 ? -16.736 8.631 2.706 1.00 95.69 342 LEU A N 1
ATOM 2580 C CA . LEU A 1 342 ? -16.333 8.120 4.019 1.00 95.69 342 LEU A CA 1
ATOM 2581 C C . LEU A 1 342 ? -16.958 6.765 4.394 1.00 95.69 342 LEU A C 1
ATOM 2583 O O . LEU A 1 342 ? -16.951 6.378 5.565 1.00 95.69 342 LEU A O 1
ATOM 2587 N N . SER A 1 343 ? -17.478 6.020 3.413 1.00 95.12 343 SER A N 1
ATOM 2588 C CA . SER A 1 343 ? -18.013 4.675 3.636 1.00 95.12 343 SER A CA 1
ATOM 2589 C C . SER A 1 343 ? -16.911 3.720 4.075 1.00 95.12 343 SER A C 1
ATOM 2591 O O . SER A 1 343 ? -15.834 3.675 3.479 1.00 95.12 343 SER A O 1
ATOM 2593 N N . PHE A 1 344 ? -17.216 2.920 5.092 1.00 97.38 344 PHE A N 1
ATOM 2594 C CA . PHE A 1 344 ? -16.324 1.914 5.652 1.00 97.38 344 PHE A CA 1
ATOM 2595 C C . PHE A 1 344 ? -16.586 0.533 5.053 1.00 97.38 344 PHE A C 1
ATOM 2597 O O . PHE A 1 344 ? -17.732 0.094 4.950 1.00 97.38 344 PHE A O 1
ATOM 2604 N N . CYS A 1 345 ? -15.513 -0.165 4.696 1.00 96.44 345 CYS A N 1
ATOM 2605 C CA . CYS A 1 345 ? -15.555 -1.521 4.166 1.00 96.44 345 CYS A CA 1
ATOM 2606 C C . CYS A 1 345 ? -14.357 -2.340 4.656 1.00 96.44 345 CYS A C 1
ATOM 2608 O O . CYS A 1 345 ? -13.338 -1.800 5.097 1.00 96.44 345 CYS A O 1
ATOM 2610 N N . ARG A 1 346 ? -14.470 -3.665 4.561 1.00 96.56 346 ARG A N 1
ATOM 2611 C CA . ARG A 1 346 ? -13.320 -4.554 4.719 1.00 96.56 346 ARG A CA 1
ATOM 2612 C C . ARG A 1 346 ? -12.537 -4.569 3.419 1.00 96.56 346 ARG A C 1
ATOM 2614 O O . ARG A 1 346 ? -13.127 -4.648 2.344 1.00 96.56 346 ARG A O 1
ATOM 2621 N N . ALA A 1 347 ? -11.216 -4.544 3.518 1.00 96.75 347 ALA A N 1
ATOM 2622 C CA . ALA A 1 347 ? -10.342 -4.715 2.372 1.00 96.75 347 ALA A CA 1
ATOM 2623 C C . ALA A 1 347 ? -9.677 -6.094 2.419 1.00 96.75 347 ALA A C 1
ATOM 2625 O O . ALA A 1 347 ? -9.373 -6.640 3.480 1.00 96.75 347 ALA A O 1
ATOM 2626 N N . LYS A 1 348 ? -9.432 -6.659 1.243 1.00 94.62 348 LYS A N 1
ATOM 2627 C CA . LYS A 1 348 ? -8.583 -7.834 1.051 1.00 94.62 348 LYS A CA 1
ATOM 2628 C C . LYS A 1 348 ? -7.627 -7.544 -0.088 1.00 94.62 348 LYS A C 1
ATOM 2630 O O . LYS A 1 348 ? -8.036 -6.977 -1.099 1.00 94.62 348 LYS A O 1
ATOM 2635 N N . GLN A 1 349 ? -6.377 -7.956 0.066 1.00 92.00 349 GLN A N 1
ATOM 2636 C CA . GLN A 1 349 ? -5.407 -7.920 -1.017 1.00 92.00 349 GLN A CA 1
ATOM 2637 C C . GLN A 1 349 ? -5.278 -9.328 -1.602 1.00 92.00 349 GLN A C 1
ATOM 2639 O O . GLN A 1 349 ? -4.926 -10.272 -0.898 1.00 92.00 349 GLN A O 1
ATOM 2644 N N . GLY A 1 350 ? -5.636 -9.474 -2.874 1.00 84.50 350 GLY A N 1
ATOM 2645 C CA . GLY A 1 350 ? -5.466 -10.702 -3.638 1.00 84.50 350 GLY A CA 1
ATOM 2646 C C . GLY A 1 350 ? -4.067 -10.822 -4.243 1.00 84.50 350 GLY A C 1
ATOM 2647 O O . GLY A 1 350 ? -3.202 -9.956 -4.074 1.00 84.50 350 GLY A O 1
ATOM 2648 N N . ASN A 1 351 ? -3.856 -11.899 -5.002 1.00 77.25 351 ASN A N 1
ATOM 2649 C CA . ASN A 1 351 ? -2.618 -12.094 -5.753 1.00 77.25 351 ASN A CA 1
ATOM 2650 C C . ASN A 1 351 ? -2.371 -10.932 -6.728 1.00 77.25 351 ASN A C 1
ATOM 2652 O O . ASN A 1 351 ? -3.307 -10.373 -7.298 1.00 77.25 351 ASN A O 1
ATOM 2656 N N . GLY A 1 352 ? -1.099 -10.570 -6.905 1.00 74.94 352 GLY A N 1
ATOM 2657 C CA . GLY A 1 352 ? -0.692 -9.468 -7.780 1.00 74.94 352 GLY A CA 1
ATOM 2658 C C . GLY A 1 352 ? -0.914 -8.070 -7.194 1.00 74.94 352 GLY A C 1
ATOM 2659 O O . GLY A 1 352 ? -0.651 -7.094 -7.880 1.00 74.94 352 GLY A O 1
ATOM 2660 N N . GLY A 1 353 ? -1.366 -7.943 -5.940 1.00 84.12 353 GLY A N 1
ATOM 2661 C CA . GLY A 1 353 ? -1.542 -6.647 -5.268 1.00 84.12 353 GLY A CA 1
ATOM 2662 C C . GLY A 1 353 ? -2.926 -6.017 -5.441 1.00 84.12 353 GLY A C 1
ATOM 2663 O O . GLY A 1 353 ? -3.168 -4.935 -4.905 1.00 84.12 353 GLY A O 1
ATOM 2664 N N . LYS A 1 354 ? -3.842 -6.706 -6.135 1.00 89.44 354 LYS A N 1
ATOM 2665 C CA . LYS A 1 354 ? -5.213 -6.249 -6.375 1.00 89.44 354 LYS A CA 1
ATOM 2666 C C . LYS A 1 354 ? -6.019 -6.181 -5.086 1.00 89.44 354 LYS A C 1
ATOM 2668 O O . LYS A 1 354 ? -6.017 -7.130 -4.305 1.00 89.44 354 LYS A O 1
ATOM 2673 N N . TYR A 1 355 ? -6.772 -5.103 -4.901 1.00 92.88 355 TYR A N 1
ATOM 2674 C CA . TYR A 1 355 ? -7.658 -4.949 -3.749 1.00 92.88 355 TYR A CA 1
ATOM 2675 C C . TYR A 1 355 ? -9.107 -5.297 -4.084 1.00 92.88 355 TYR A C 1
ATOM 2677 O O . TYR A 1 355 ? -9.624 -4.966 -5.152 1.00 92.88 355 TYR A O 1
ATOM 2685 N N . VAL A 1 356 ? -9.764 -5.949 -3.131 1.00 93.31 356 VAL A N 1
ATOM 2686 C CA . VAL A 1 356 ? -11.202 -6.212 -3.125 1.00 93.31 356 VAL A CA 1
ATOM 2687 C C . VAL A 1 356 ? -11.789 -5.577 -1.872 1.00 93.31 356 VAL A C 1
ATOM 2689 O O . VAL A 1 356 ? -11.222 -5.709 -0.785 1.00 93.31 356 VAL A O 1
ATOM 2692 N N . PHE A 1 357 ? -12.914 -4.887 -2.040 1.00 94.19 357 PHE A N 1
ATOM 2693 C CA . PHE A 1 357 ? -13.624 -4.194 -0.972 1.00 94.19 357 PHE A CA 1
ATOM 2694 C C . PHE A 1 357 ? -14.983 -4.855 -0.761 1.00 94.19 357 PHE A C 1
ATOM 2696 O O . PHE A 1 357 ? -15.735 -5.040 -1.717 1.00 94.19 357 PHE A O 1
ATOM 2703 N N . GLU A 1 358 ? -15.280 -5.222 0.480 1.00 93.56 358 GLU A N 1
ATOM 2704 C CA . GLU A 1 358 ? -16.495 -5.938 0.868 1.00 93.56 358 GLU A CA 1
ATOM 2705 C C . GLU A 1 358 ? -17.217 -5.176 1.981 1.00 93.56 358 GLU A C 1
ATOM 2707 O O . GLU A 1 358 ? -16.578 -4.563 2.844 1.00 93.56 358 GLU A O 1
ATOM 2712 N N . GLU A 1 359 ? -18.550 -5.222 1.984 1.00 89.62 359 GLU A N 1
ATOM 2713 C CA . GLU A 1 359 ? -19.325 -4.677 3.099 1.00 89.62 359 GLU A CA 1
ATOM 2714 C C . GLU A 1 359 ? -18.945 -5.378 4.410 1.00 89.62 359 GLU A C 1
ATOM 2716 O O . GLU A 1 359 ? -18.688 -6.583 4.454 1.00 89.62 359 GLU A O 1
ATOM 2721 N N . PHE A 1 360 ? -18.874 -4.593 5.484 1.00 85.75 360 PHE A N 1
ATOM 2722 C CA . PHE A 1 360 ? -18.540 -5.078 6.816 1.00 85.75 360 PHE A CA 1
ATOM 2723 C C . PHE A 1 360 ? -19.726 -4.822 7.746 1.00 85.75 360 PHE A C 1
ATOM 2725 O O . PHE A 1 360 ? -20.011 -3.667 8.100 1.00 85.75 360 PHE A O 1
ATOM 2732 N N . TYR A 1 361 ? -20.419 -5.909 8.082 1.00 72.88 361 TYR A N 1
ATOM 2733 C CA . TYR A 1 361 ? -21.611 -5.923 8.927 1.00 72.88 361 TYR A CA 1
ATOM 2734 C C . TYR A 1 361 ? -21.259 -6.076 10.400 1.00 72.88 361 TYR A C 1
ATOM 2736 O O . TYR A 1 361 ? -20.406 -6.938 10.714 1.00 72.88 361 TYR A O 1
#

Mean predicted aligned error: 20.55 Å

Secondary structure (DSSP, 8-state):
-B-TTT-PBPPTT-SB-TTT-PBPP-S----GGGSTTTHHHHHHHHHHHTT---------------------PPPHHHHHHHHHHHHHHHHHHHHHHHHHHHHHHHHHHHHHHHHHHHHTT------------------------------------------PPPPPP---EEEEEESPSEEEES--B-EEEEEETT-SS----EEEEEESSSPPP-TTSEEE-TT---BPBSEEEEEEEEEEETTS-BPPPEEEEEEEE--SSS-HHHHHHHHHHHHHHTTS-SSTT-B-TT-SSEEEEEEEEEEEETTEEEEEEEEEEE-TTPPPEEEEEEEEEETTT--EEEEEE-GGG-EEEE---

Sequence (361 aa):
MECPKCKTVIPEGKLYCPSCGYAVQIVPDYDADLEDNLDSASSDIAGTVNRIDVSDSVRTEYDIDATTKEIPMVKKDEASDIKRRTEQDRERSDQITTVIVAGLLLVGLIVGAVIASKSMSKASFIPQQAVENAVTSNAADRSEEDDETMTEAVPDEEVSSNEEPEAAPVHDWQLLVTPGAGSMNGPQKLTASVSDNSAPDNEFTGIIYYTDDGSEPDETSKIFRGDSEIWLPLGKSRYAFRFMDGNGNMSEPVYLDYDLGGAGACSAADAANYCIVNLIQRGVLADVYGHVLGSLGTFTYEAERMVGSGSRSYYVIKEYYSDPGGSPKPTGNLYAIDAENLSFCRAKQGNGGKYVFEEFY

Nearest PDB structures (foldseek):
  3pe9-assembly3_C  TM=6.034E-01  e=2.449E-03  Acetivibrio thermocellus
  3pdd-assembly1_A  TM=5.930E-01  e=2.882E-03  Acetivibrio thermocellus ATCC 27405
  8f2n-assembly1_AK  TM=4.608E-01  e=7.903E-02  Bacillus phage phi29
  7dan-assembly2_B  TM=2.871E-01  e=1.288E-01  Homo sapiens
  3ebt-assembly1_A-2  TM=4.397E-01  e=1.944E+00  Burkholderia pseudomallei K96243

Radius of gyration: 37.48 Å; Cα contacts (8 Å, |Δi|>4): 483; chains: 1; bounding box: 128×66×79 Å

Solvent-accessible surface area (backbone atoms only — not comparable to full-atom values): 22622 Å² total; per-residue (Å²): 91,67,34,92,88,77,65,48,77,30,60,88,96,57,59,47,30,91,88,80,63,52,68,68,80,89,70,82,84,80,70,79,74,69,60,73,68,56,58,67,65,53,53,66,54,57,71,68,60,79,78,67,89,84,81,85,89,88,80,91,84,93,80,89,81,87,84,90,76,86,75,88,73,78,58,74,74,60,57,53,54,53,53,53,52,58,55,54,54,51,59,55,50,55,53,52,52,51,52,52,54,53,49,52,52,52,52,49,52,55,52,49,51,53,52,53,62,61,58,74,76,70,85,85,87,85,89,81,86,87,84,84,88,81,92,88,79,88,79,88,89,86,85,90,82,89,86,88,84,89,84,82,90,85,88,81,92,75,90,75,82,78,75,72,78,76,76,75,80,81,74,48,72,45,79,48,55,39,74,65,65,43,77,49,64,40,57,43,60,54,47,76,50,75,50,39,82,65,47,96,77,61,84,77,66,67,49,36,21,29,32,74,82,48,50,86,45,49,96,86,41,48,74,63,49,98,76,41,43,48,53,47,53,51,40,76,47,33,31,16,34,24,44,30,44,84,84,72,52,68,54,79,74,48,77,37,49,38,34,27,43,63,46,70,74,46,48,50,70,51,42,26,51,53,50,50,52,56,35,33,76,70,63,64,24,73,47,94,78,24,37,33,88,94,52,84,36,36,42,49,63,41,46,50,28,32,45,69,56,92,98,43,45,26,37,35,27,43,35,24,42,20,52,80,96,50,73,74,38,77,70,81,52,36,30,30,26,33,25,70,80,64,50,71,28,36,36,45,73,49,84,53,52,40,76,47,80,41,86,68,132

Foldseek 3Di:
DADPPPRDDDDPPDQADPPPRDGDDPDDDDDPVVVVVVVVVVVVVVVVPPPDDDDDDDDDDDDDDDDDDDDDDDDPVVVVVVVVVVVVVVVVVVVVVVVVVVVVVVVVVVVVVVVVVVVVPDPDDDDDDDDDDDDDDDDDDDDDDDDDDDDDDDDDDDDDPPPPPDDPPPWPKDKDWPPAADEEEFKDWIDIDIATPSDPVSDFDWWKFKDWQQDEGDPVGDTDDPLAGDIDWAAKIKMKMWIATPVRDIDDIDIHIYHYFYDADDGQVVLQQLQLVVCVVVQQAVDSQADHPPDQKGKGKGQTGWDDDDPWIKRKIWIWIAHVVGDTDTPQWIKIATRYPRDIFTWDQDPSRDIDTHHDD